Protein AF-A0A964U6X9-F1 (afdb_monomer_lite)

pLDDT: mean 81.94, std 11.75, range [45.62, 94.94]

Sequence (365 aa):
MADASLIASLSGWLESHIFGSAALAAVGFAALVGFATTVLVWLIRLVMHVLRASNASSNRTIRKAASQPGYRVLVGEFDGPGGHEAGRVLSRALGRHLPEFCFGARFQLFRVLTQQGRPEGKTLQQARKRLEKTGADILIWGERSGNGPEGLRVDGVTRSGSQRASEATPFVLHLPGDLVSGDDRLDRIIAYLVAKRLQPALGRPEAFRAERMAELGEVLDELLARDDEIRGPDADAGLMPPAVRREFEQDFGAITMHLEGTARQQEWLARVIARRRATLERLKGLPDASALTEARLDLGQALLKRAESHFDPVAVREATVHLNSVVDTLRSSDAIRKVQRASDGLQRAQNMVETRRRFAVNFSA

Foldseek 3Di:
DPVVVVVVVVVVCCCVPPVVDPVNVVVVVVVVVVVVVVVVVVVVVVVVVVLVVVQVVLLVVLQVCLVPWAAEEEQEFAADDCRNVVSVLLLVLQVPQLVLLQVPGDYDYGYHHADDDACDDPRVVVQLVSCQSSVHFKYWYWYQCDQAQQRTKIKMWGCAPVRRSVPTDIDIDGGGSPPPPPPSLLSNLSSNVVSCRNYVCLLPLVVDDLVSLVSVLVSLVVSLVQQVVQCPPPNCGGNHGPVSSLSSLSSNLNSLLPHDDDPVSLVSLVVNLVVLVVQCVVCVPPPCPPSNLVSLQSNLSSLVSNCVVPPDPVSPVSSCVSVVVSVVVLVVDPVVVVVVVVVVVVVVVVVVVVVVVVVVVVPPD

Radius of gyration: 33.37 Å; chains: 1; bounding box: 129×41×106 Å

Secondary structure (DSSP, 8-state):
--HHHHHHHHHHHHIIIIIS-HHHHHHHHHHHHHHHHHHHHHHHHHHHHHHHHHHHHHHHHHHHHTTSSSEEEEEEEEESTTHHHHHHHHHHHHHHHHHHHTTT--EEEEE-----S-SSHHHHHHHHHHHHHH--SEEEEEEE--SSTT-EEEEEEE-GGG--GGGPEEEEEEE-S---TT-HHHHHHHHHHHHHHH-GGGG-GGGS-HHHHHHHHHHHHHHHHHHHHHHTT-TT-SSS-HHHHHHHHHHHHHHHHH--S-HHHHHHHHHHHHHHHHHHHHTTT-S-HHHHHHHHHHHHHHHHHHHHHS--HHHHHHHHHHHHHHHHHHHH-HHHHHHHHHHHHHHHHHHHHHHHHHHHHHT--

Structure (mmCIF, N/CA/C/O backbone):
data_AF-A0A964U6X9-F1
#
_entry.id   AF-A0A964U6X9-F1
#
loop_
_atom_site.group_PDB
_atom_site.id
_atom_site.type_symbol
_atom_site.label_atom_id
_atom_site.label_alt_id
_atom_site.label_comp_id
_atom_site.label_asym_id
_atom_site.label_entity_id
_atom_site.label_seq_id
_atom_site.pdbx_PDB_ins_code
_atom_site.Cartn_x
_atom_site.Cartn_y
_atom_site.Cartn_z
_atom_site.occupancy
_atom_site.B_iso_or_equiv
_atom_site.auth_seq_id
_atom_site.auth_comp_id
_atom_site.auth_asym_id
_atom_site.auth_atom_id
_atom_site.pdbx_PDB_model_num
ATOM 1 N N . MET A 1 1 ? 66.937 -5.058 -75.064 1.00 52.75 1 MET A N 1
ATOM 2 C CA . MET A 1 1 ? 67.227 -4.210 -73.881 1.00 52.75 1 MET A CA 1
ATOM 3 C C . MET A 1 1 ? 66.287 -2.996 -73.748 1.00 52.75 1 MET A C 1
ATOM 5 O O . MET A 1 1 ? 66.514 -2.194 -72.856 1.00 52.75 1 MET A O 1
ATOM 9 N N . ALA A 1 2 ? 65.223 -2.860 -74.558 1.00 55.06 2 ALA A N 1
ATOM 10 C CA . ALA A 1 2 ? 64.308 -1.706 -74.515 1.00 55.06 2 ALA A CA 1
ATOM 11 C C . ALA A 1 2 ? 63.083 -1.883 -73.584 1.00 55.06 2 ALA A C 1
ATOM 13 O O . ALA A 1 2 ? 62.485 -0.892 -73.182 1.00 55.06 2 ALA A O 1
ATOM 14 N N . ASP A 1 3 ? 62.739 -3.113 -73.185 1.00 56.91 3 ASP A N 1
ATOM 15 C CA . ASP A 1 3 ? 61.531 -3.363 -72.375 1.00 56.91 3 ASP A CA 1
ATOM 16 C C . ASP A 1 3 ? 61.725 -3.096 -70.874 1.00 56.91 3 ASP A C 1
ATOM 18 O O . ASP A 1 3 ? 60.795 -2.690 -70.181 1.00 56.91 3 ASP A O 1
ATOM 22 N N . ALA A 1 4 ? 62.948 -3.255 -70.357 1.00 63.62 4 ALA A N 1
ATOM 23 C CA . ALA A 1 4 ? 63.231 -3.065 -68.933 1.00 63.62 4 ALA A CA 1
ATOM 24 C C . ALA A 1 4 ? 63.173 -1.586 -68.504 1.00 63.62 4 ALA A C 1
ATOM 26 O O . ALA A 1 4 ? 62.756 -1.282 -67.388 1.00 63.62 4 ALA A O 1
ATOM 27 N N . SER A 1 5 ? 63.548 -0.657 -69.390 1.00 68.75 5 SER A N 1
ATOM 28 C CA . SER A 1 5 ? 63.500 0.785 -69.113 1.00 68.75 5 SER A CA 1
ATOM 29 C C . SER A 1 5 ? 62.081 1.352 -69.182 1.00 68.75 5 SER A C 1
ATOM 31 O O . SER A 1 5 ? 61.769 2.292 -68.454 1.00 68.75 5 SER A O 1
ATOM 33 N N . LEU A 1 6 ? 61.208 0.768 -70.009 1.00 73.50 6 LEU A N 1
ATOM 34 C CA . LEU A 1 6 ? 59.787 1.116 -70.069 1.00 73.50 6 LEU A CA 1
ATOM 35 C C . LEU A 1 6 ? 59.031 0.635 -68.832 1.00 73.50 6 LEU A C 1
ATOM 37 O O . LEU A 1 6 ? 58.233 1.384 -68.282 1.00 73.50 6 LEU A O 1
ATOM 41 N N . ILE A 1 7 ? 59.314 -0.577 -68.353 1.00 75.00 7 ILE A N 1
ATOM 42 C CA . ILE A 1 7 ? 58.687 -1.099 -67.131 1.00 75.00 7 ILE A CA 1
ATOM 43 C C . ILE A 1 7 ? 59.146 -0.297 -65.905 1.00 75.00 7 ILE A C 1
ATOM 45 O O . ILE A 1 7 ? 58.317 0.051 -65.069 1.00 75.00 7 ILE A O 1
ATOM 49 N N . ALA A 1 8 ? 60.431 0.066 -65.829 1.00 73.00 8 ALA A N 1
ATOM 50 C CA . ALA A 1 8 ? 60.967 0.879 -64.736 1.00 73.00 8 ALA A CA 1
ATOM 51 C C . ALA A 1 8 ? 60.457 2.335 -64.750 1.00 73.00 8 ALA A C 1
ATOM 53 O O . ALA A 1 8 ? 60.239 2.931 -63.695 1.00 73.00 8 ALA A O 1
ATOM 54 N N . SER A 1 9 ? 60.239 2.923 -65.933 1.00 74.50 9 SER A N 1
ATOM 55 C CA . SER A 1 9 ? 59.671 4.273 -66.041 1.00 74.50 9 SER A CA 1
ATOM 56 C C . SER A 1 9 ? 58.174 4.292 -65.730 1.00 74.50 9 SER A C 1
ATOM 58 O O . SER A 1 9 ? 57.710 5.205 -65.048 1.00 74.50 9 SER A O 1
ATOM 60 N N . LEU A 1 10 ? 57.434 3.252 -66.130 1.00 70.88 10 LEU A N 1
ATOM 61 C CA . LEU A 1 10 ? 56.041 3.052 -65.727 1.00 70.88 10 LEU A CA 1
ATOM 62 C C . LEU A 1 10 ? 55.913 2.824 -64.222 1.00 70.88 10 LEU A C 1
ATOM 64 O O . LEU A 1 10 ? 55.047 3.442 -63.610 1.00 70.88 10 LEU A O 1
ATOM 68 N N . SER A 1 11 ? 56.769 1.998 -63.611 1.00 71.25 11 SER A N 1
ATOM 69 C CA . SER A 1 11 ? 56.718 1.749 -62.166 1.00 71.25 11 SER A CA 1
ATOM 70 C C . SER A 1 11 ? 57.043 3.009 -61.362 1.00 71.25 11 SER A C 1
ATOM 72 O O . SER A 1 11 ? 56.308 3.333 -60.435 1.00 71.25 11 SER A O 1
ATOM 74 N N . GLY A 1 12 ? 58.062 3.779 -61.766 1.00 69.81 12 GLY A N 1
ATOM 75 C CA . GLY A 1 12 ? 58.405 5.052 -61.122 1.00 69.81 12 GLY A CA 1
ATOM 76 C C . GLY A 1 12 ? 57.348 6.147 -61.324 1.00 69.81 12 GLY A C 1
ATOM 77 O O . GLY A 1 12 ? 57.096 6.956 -60.427 1.00 69.81 12 GLY A O 1
ATOM 78 N N . TRP A 1 13 ? 56.670 6.164 -62.476 1.00 71.00 13 TRP A N 1
ATOM 79 C CA . TRP A 1 13 ? 55.531 7.055 -62.709 1.00 71.00 13 TRP A CA 1
ATOM 80 C C . TRP A 1 13 ? 54.319 6.662 -61.850 1.00 71.00 13 TRP A C 1
ATOM 82 O O . TRP A 1 13 ? 53.711 7.525 -61.219 1.00 71.00 13 TRP A O 1
ATOM 92 N N . LEU A 1 14 ? 54.017 5.364 -61.740 1.00 66.62 14 LEU A N 1
ATOM 93 C CA . LEU A 1 14 ? 52.967 4.825 -60.868 1.00 66.62 14 LEU A CA 1
ATOM 94 C C . LEU A 1 14 ? 53.238 5.120 -59.385 1.00 66.62 14 LEU A C 1
ATOM 96 O O . LEU A 1 14 ? 52.345 5.594 -58.684 1.00 66.62 14 LEU A O 1
ATOM 100 N N . GLU A 1 15 ? 54.460 4.903 -58.898 1.00 61.53 15 GLU A N 1
ATOM 101 C CA . GLU A 1 15 ? 54.825 5.213 -57.510 1.00 61.53 15 GLU A CA 1
ATOM 102 C C . GLU A 1 15 ? 54.726 6.711 -57.203 1.00 61.53 15 GLU A C 1
ATOM 104 O O . GLU A 1 15 ? 54.160 7.092 -56.177 1.00 61.53 15 GLU A O 1
ATOM 109 N N . SER A 1 16 ? 55.189 7.570 -58.115 1.00 62.84 16 SER A N 1
ATOM 110 C CA . SER A 1 16 ? 55.164 9.025 -57.911 1.00 62.84 16 SER A CA 1
ATOM 111 C C . SER A 1 16 ? 53.772 9.654 -58.050 1.00 62.84 16 SER A C 1
ATOM 113 O O . SER A 1 16 ? 53.465 10.591 -57.314 1.00 62.84 16 SER A O 1
ATOM 115 N N . HIS A 1 17 ? 52.915 9.157 -58.950 1.00 60.25 17 HIS A N 1
ATOM 116 C CA . HIS A 1 17 ? 51.612 9.779 -59.233 1.00 60.25 17 HIS A CA 1
ATOM 117 C C . HIS A 1 17 ? 50.432 9.109 -58.520 1.00 60.25 17 HIS A C 1
ATOM 119 O O . HIS A 1 17 ? 49.468 9.791 -58.162 1.00 60.25 17 HIS A O 1
ATOM 125 N N . ILE A 1 18 ? 50.484 7.794 -58.287 1.00 57.50 18 ILE A N 1
ATOM 126 C CA . ILE A 1 18 ? 49.350 7.038 -57.734 1.00 57.50 18 ILE A CA 1
ATOM 127 C C . ILE A 1 18 ? 49.545 6.757 -56.241 1.00 57.50 18 ILE A C 1
ATOM 129 O O . ILE A 1 18 ? 48.608 6.947 -55.469 1.00 57.50 18 ILE A O 1
ATOM 133 N N . PHE A 1 19 ? 50.753 6.385 -55.808 1.00 54.19 19 PHE A N 1
ATOM 134 C CA . PHE A 1 19 ? 51.008 6.041 -54.401 1.00 54.19 19 PHE A CA 1
ATOM 135 C C . PHE A 1 19 ? 51.480 7.224 -53.539 1.00 54.19 19 PHE A C 1
ATOM 137 O O . PHE A 1 19 ? 51.292 7.199 -52.325 1.00 54.19 19 PHE A O 1
ATOM 144 N N . GLY A 1 20 ? 52.031 8.280 -54.149 1.00 54.59 20 GLY A N 1
ATOM 145 C CA . GLY A 1 20 ? 52.499 9.483 -53.447 1.00 54.59 20 GLY A CA 1
ATOM 146 C C . GLY A 1 20 ? 51.509 10.653 -53.373 1.00 54.59 20 GLY A C 1
ATOM 147 O O . GLY A 1 20 ? 51.796 11.645 -52.701 1.00 54.59 20 GLY A O 1
ATOM 148 N N . SER A 1 21 ? 50.354 10.598 -54.053 1.00 61.66 21 SER A N 1
ATOM 149 C CA . SER A 1 21 ? 49.464 11.764 -54.118 1.00 61.66 21 SER A CA 1
ATOM 150 C C . SER A 1 21 ? 48.531 11.845 -52.903 1.00 61.66 21 SER A C 1
ATOM 152 O O . SER A 1 21 ? 47.647 11.014 -52.685 1.00 61.66 21 SER A O 1
ATOM 154 N N . ALA A 1 22 ? 48.690 12.912 -52.114 1.00 63.16 22 ALA A N 1
ATOM 155 C CA . ALA A 1 22 ? 47.840 13.217 -50.960 1.00 63.16 22 ALA A CA 1
ATOM 156 C C . ALA A 1 22 ? 46.335 13.250 -51.307 1.00 63.16 22 ALA A C 1
ATOM 158 O O . ALA A 1 22 ? 45.493 12.995 -50.449 1.00 63.16 22 ALA A O 1
ATOM 159 N N . ALA A 1 23 ? 45.991 13.509 -52.573 1.00 65.06 23 ALA A N 1
ATOM 160 C CA . ALA A 1 23 ? 44.622 13.487 -53.077 1.00 65.06 23 ALA A CA 1
ATOM 161 C C . ALA A 1 23 ? 44.004 12.075 -53.085 1.00 65.06 23 ALA A C 1
ATOM 163 O O . ALA A 1 23 ? 42.865 11.914 -52.654 1.00 65.06 23 ALA A O 1
ATOM 164 N N . LEU A 1 24 ? 44.741 11.041 -53.511 1.00 70.12 24 LEU A N 1
ATOM 165 C CA . LEU A 1 24 ? 44.258 9.652 -53.495 1.00 70.12 24 LEU A CA 1
ATOM 166 C C . LEU A 1 24 ? 44.126 9.120 -52.065 1.00 70.12 24 LEU A C 1
ATOM 168 O O . LEU A 1 24 ? 43.135 8.464 -51.744 1.00 70.12 24 LEU A O 1
ATOM 172 N N . ALA A 1 25 ? 45.065 9.477 -51.186 1.00 70.69 25 ALA A N 1
ATOM 173 C CA . ALA A 1 25 ? 44.965 9.177 -49.760 1.00 70.69 25 ALA A CA 1
ATOM 174 C C . ALA A 1 25 ? 43.746 9.864 -49.114 1.00 70.69 25 ALA A C 1
ATOM 176 O O . ALA A 1 25 ? 43.026 9.231 -48.343 1.00 70.69 25 ALA A O 1
ATOM 177 N N . ALA A 1 26 ? 43.458 11.121 -49.472 1.00 73.00 26 ALA A N 1
ATOM 178 C CA . ALA A 1 26 ? 42.279 11.843 -48.994 1.00 73.00 26 ALA A CA 1
ATOM 179 C C . ALA A 1 26 ? 40.963 11.217 -49.489 1.00 73.00 26 ALA A C 1
ATOM 181 O O . ALA A 1 26 ? 40.022 11.074 -48.708 1.00 73.00 26 ALA A O 1
ATOM 182 N N . VAL A 1 27 ? 40.899 10.787 -50.755 1.00 79.69 27 VAL A N 1
ATOM 183 C CA . VAL A 1 27 ? 39.729 10.085 -51.315 1.00 79.69 27 VAL A CA 1
ATOM 184 C C . VAL A 1 27 ? 39.545 8.712 -50.665 1.00 79.69 27 VAL A C 1
ATOM 186 O O . VAL A 1 27 ? 38.430 8.367 -50.274 1.00 79.69 27 VAL A O 1
ATOM 189 N N . GLY A 1 28 ? 40.625 7.947 -50.482 1.00 79.00 28 GLY A N 1
ATOM 190 C CA . GLY A 1 28 ? 40.592 6.657 -49.789 1.00 79.00 28 GLY A CA 1
ATOM 191 C C . GLY A 1 28 ? 40.155 6.788 -48.328 1.00 79.00 28 GLY A C 1
ATOM 192 O O . GLY A 1 28 ? 39.318 6.018 -47.859 1.00 79.00 28 GLY A O 1
ATOM 193 N N . PHE A 1 29 ? 40.644 7.814 -47.627 1.00 80.62 29 PHE A N 1
ATOM 194 C CA . PHE A 1 29 ? 40.227 8.122 -46.261 1.00 80.62 29 PHE A CA 1
ATOM 195 C C . PHE A 1 29 ? 38.747 8.522 -46.193 1.00 80.62 29 PHE A C 1
ATOM 197 O O . PHE A 1 29 ? 38.007 7.992 -45.364 1.00 80.62 29 PHE A O 1
ATOM 204 N N . ALA A 1 30 ? 38.278 9.387 -47.098 1.00 82.94 30 ALA A N 1
ATOM 205 C CA . ALA A 1 30 ? 36.870 9.775 -47.172 1.00 82.94 30 ALA A CA 1
ATOM 206 C C . ALA A 1 30 ? 35.952 8.571 -47.454 1.00 82.94 30 ALA A C 1
ATOM 208 O O . ALA A 1 30 ? 34.910 8.427 -46.812 1.00 82.94 30 ALA A O 1
ATOM 209 N N . ALA A 1 31 ? 36.357 7.671 -48.355 1.00 87.06 31 ALA A N 1
ATOM 210 C CA . ALA A 1 31 ? 35.626 6.441 -48.645 1.00 87.06 31 ALA A CA 1
ATOM 211 C C . ALA A 1 31 ? 35.583 5.492 -47.435 1.00 87.06 31 ALA A C 1
ATOM 213 O O . ALA A 1 31 ? 34.531 4.929 -47.134 1.00 87.06 31 ALA A O 1
ATOM 214 N N . LEU A 1 32 ? 36.690 5.357 -46.696 1.00 90.50 32 LEU A N 1
ATOM 215 C CA . LEU A 1 32 ? 36.761 4.527 -45.492 1.00 90.50 32 LEU A CA 1
ATOM 216 C C . LEU A 1 32 ? 35.892 5.088 -44.359 1.00 90.50 32 LEU A C 1
ATOM 218 O O . LEU A 1 32 ? 35.159 4.331 -43.725 1.00 90.50 32 LEU A O 1
ATOM 222 N N . VAL A 1 33 ? 35.904 6.406 -44.140 1.00 89.56 33 VAL A N 1
ATOM 223 C CA . VAL A 1 33 ? 35.017 7.076 -43.171 1.00 89.56 33 VAL A CA 1
ATOM 224 C C . VAL A 1 33 ? 33.549 6.930 -43.584 1.00 89.56 33 VAL A C 1
ATOM 226 O O . VAL A 1 33 ? 32.698 6.621 -42.746 1.00 89.56 33 VAL A O 1
ATOM 229 N N . GLY A 1 34 ? 33.236 7.083 -44.873 1.00 90.88 34 GLY A N 1
ATOM 230 C CA . GLY A 1 34 ? 31.895 6.849 -45.415 1.00 90.88 34 GLY A CA 1
ATOM 231 C C . GLY A 1 34 ? 31.424 5.406 -45.204 1.00 90.88 34 GLY A C 1
ATOM 232 O O . GLY A 1 34 ? 30.307 5.162 -44.747 1.00 90.88 34 GLY A O 1
ATOM 233 N N . PHE A 1 35 ? 32.293 4.428 -45.450 1.00 92.44 35 PHE A N 1
ATOM 234 C CA . PHE A 1 35 ? 31.985 3.023 -45.206 1.00 92.44 35 PHE A CA 1
ATOM 235 C C . PHE A 1 35 ? 31.788 2.736 -43.711 1.00 92.44 35 PHE A C 1
ATOM 237 O O . PHE A 1 35 ? 30.771 2.160 -43.325 1.00 92.44 35 PHE A O 1
ATOM 244 N N . ALA A 1 36 ? 32.699 3.205 -42.855 1.00 89.94 36 ALA A N 1
ATOM 245 C CA . ALA A 1 36 ? 32.625 3.019 -41.408 1.00 89.94 36 ALA A CA 1
ATOM 246 C C . ALA A 1 36 ? 31.352 3.635 -40.805 1.00 89.94 36 ALA A C 1
ATOM 248 O O . ALA A 1 36 ? 30.680 2.999 -39.994 1.00 89.94 36 ALA A O 1
ATOM 249 N N . THR A 1 37 ? 30.968 4.840 -41.236 1.00 91.06 37 THR A N 1
ATOM 250 C CA . THR A 1 37 ? 29.717 5.485 -40.801 1.00 91.06 37 THR A CA 1
ATOM 251 C C . THR A 1 37 ? 28.486 4.717 -41.274 1.00 91.06 37 THR A C 1
ATOM 253 O O . THR A 1 37 ? 27.551 4.524 -40.496 1.00 91.06 37 THR A O 1
ATOM 256 N N . THR A 1 38 ? 28.491 4.202 -42.504 1.00 91.12 38 THR A N 1
ATOM 257 C CA . THR A 1 38 ? 27.379 3.396 -43.030 1.00 91.12 38 THR A CA 1
ATOM 258 C C . THR A 1 38 ? 27.224 2.083 -42.258 1.00 91.12 38 THR A C 1
ATOM 260 O O . THR A 1 38 ? 26.111 1.727 -41.862 1.00 91.12 38 THR A O 1
ATOM 263 N N . VAL A 1 39 ? 28.337 1.398 -41.971 1.00 92.50 39 VAL A N 1
ATOM 264 C CA . VAL A 1 39 ? 28.362 0.185 -41.138 1.00 92.50 39 VAL A CA 1
ATOM 265 C C . VAL A 1 39 ? 27.873 0.486 -39.722 1.00 92.50 39 VAL A C 1
ATOM 267 O O . VAL A 1 39 ? 27.038 -0.253 -39.200 1.00 92.50 39 VAL A O 1
ATOM 270 N N . LEU A 1 40 ? 28.310 1.592 -39.114 1.00 93.44 40 LEU A N 1
ATOM 271 C CA . LEU A 1 40 ? 27.864 2.006 -37.783 1.00 93.44 40 LEU A CA 1
ATOM 272 C C . LEU A 1 40 ? 26.352 2.276 -37.745 1.00 93.44 40 LEU A C 1
ATOM 274 O O . LEU A 1 40 ? 25.658 1.784 -36.856 1.00 93.44 40 LEU A O 1
ATOM 278 N N . VAL A 1 41 ? 25.813 3.001 -38.730 1.00 92.00 41 VAL A N 1
ATOM 279 C CA . VAL A 1 41 ? 24.365 3.253 -38.843 1.00 92.00 41 VAL A CA 1
ATOM 280 C C . VAL A 1 41 ? 23.594 1.945 -39.023 1.00 92.00 41 VAL A C 1
ATOM 282 O O . VAL A 1 41 ? 22.522 1.773 -38.434 1.00 92.00 41 VAL A O 1
ATOM 285 N N . TRP A 1 42 ? 24.122 1.011 -39.814 1.00 94.06 42 TRP A N 1
ATOM 286 C CA . TRP A 1 42 ? 23.502 -0.295 -40.013 1.00 94.06 42 TRP A CA 1
ATOM 287 C C . TRP A 1 42 ? 23.506 -1.133 -38.729 1.00 94.06 42 TRP A C 1
ATOM 289 O O . TRP A 1 42 ? 22.462 -1.671 -38.359 1.00 94.06 42 TRP A O 1
ATOM 299 N N . LEU A 1 43 ? 24.618 -1.155 -37.987 1.00 91.06 43 LEU A N 1
ATOM 300 C CA . LEU A 1 43 ? 24.717 -1.806 -36.676 1.00 91.06 43 LEU A CA 1
ATOM 301 C C . LEU A 1 43 ? 23.728 -1.208 -35.671 1.00 91.06 43 LEU A C 1
ATOM 303 O O . LEU A 1 43 ? 22.990 -1.953 -35.028 1.00 91.06 43 LEU A O 1
ATOM 307 N N . ILE A 1 44 ? 23.632 0.124 -35.586 1.00 89.44 44 ILE A N 1
ATOM 308 C CA . ILE A 1 44 ? 22.655 0.803 -34.720 1.00 89.44 44 ILE A CA 1
ATOM 309 C C . ILE A 1 44 ? 21.226 0.394 -35.101 1.00 89.44 44 ILE A C 1
ATOM 311 O O . ILE A 1 44 ? 20.412 0.077 -34.231 1.00 89.44 44 ILE A O 1
ATOM 315 N N . ARG A 1 45 ? 20.901 0.351 -36.400 1.00 88.94 45 ARG A N 1
ATOM 316 C CA . ARG A 1 45 ? 19.578 -0.091 -36.870 1.00 88.94 45 ARG A CA 1
ATOM 317 C C . ARG A 1 45 ? 19.300 -1.552 -36.539 1.00 88.94 45 ARG A C 1
ATOM 319 O O . ARG A 1 45 ? 18.176 -1.859 -36.141 1.00 88.94 45 ARG A O 1
ATOM 326 N N . LEU A 1 46 ? 20.291 -2.430 -36.669 1.00 84.81 46 LEU A N 1
ATOM 327 C CA . LEU A 1 46 ? 20.162 -3.849 -36.352 1.00 84.81 46 LEU A CA 1
ATOM 328 C C . LEU A 1 46 ? 19.917 -4.054 -34.854 1.00 84.81 46 LEU A C 1
ATOM 330 O O . LEU A 1 46 ? 18.960 -4.733 -34.486 1.00 84.81 46 LEU A O 1
ATOM 334 N N . VAL A 1 47 ? 20.681 -3.376 -33.993 1.00 80.81 47 VAL A N 1
ATOM 335 C CA . VAL A 1 47 ? 20.462 -3.371 -32.537 1.00 80.81 47 VAL A CA 1
ATOM 336 C C . VAL A 1 47 ? 19.053 -2.874 -32.204 1.00 80.81 47 VAL A C 1
ATOM 338 O O . VAL A 1 47 ? 18.312 -3.541 -31.484 1.00 80.81 47 VAL A O 1
ATOM 341 N N . MET A 1 48 ? 18.621 -1.757 -32.796 1.00 77.19 48 MET A N 1
ATOM 342 C CA . MET A 1 48 ? 17.269 -1.224 -32.597 1.00 77.19 48 MET A CA 1
ATOM 343 C C . MET A 1 48 ? 16.175 -2.191 -33.069 1.00 77.19 48 MET A C 1
ATOM 345 O O . MET A 1 48 ? 15.119 -2.284 -32.440 1.00 77.19 48 MET A O 1
ATOM 349 N N . HIS A 1 49 ? 16.403 -2.926 -34.160 1.00 72.62 49 HIS A N 1
ATOM 350 C CA . HIS A 1 49 ? 15.464 -3.930 -34.655 1.00 72.62 49 HIS A CA 1
ATOM 351 C C . HIS A 1 49 ? 15.365 -5.126 -33.701 1.00 72.62 49 HIS A C 1
ATOM 353 O O . HIS A 1 49 ? 14.257 -5.534 -33.353 1.00 72.62 49 HIS A O 1
ATOM 359 N N . VAL A 1 50 ? 16.499 -5.628 -33.204 1.00 69.25 50 VAL A N 1
ATOM 360 C CA . VAL A 1 50 ? 16.556 -6.720 -32.220 1.00 69.25 50 VAL A CA 1
ATOM 361 C C . VAL A 1 50 ? 15.877 -6.318 -30.906 1.00 69.25 50 VAL A C 1
ATOM 363 O O . VAL A 1 50 ? 15.053 -7.073 -30.390 1.00 69.25 50 VAL A O 1
ATOM 366 N N . LEU A 1 51 ? 16.121 -5.103 -30.403 1.00 67.94 51 LEU A N 1
ATOM 367 C CA . LEU A 1 51 ? 15.466 -4.575 -29.196 1.00 67.94 51 LEU A CA 1
ATOM 368 C C . LEU A 1 51 ? 13.945 -4.424 -29.369 1.00 67.94 51 LEU A C 1
ATOM 370 O O . LEU A 1 51 ? 13.164 -4.687 -28.450 1.00 67.94 51 LEU A O 1
ATOM 374 N N . ARG A 1 52 ? 13.481 -4.022 -30.558 1.00 64.56 52 ARG A N 1
ATOM 375 C CA . ARG A 1 52 ? 12.042 -3.963 -30.871 1.00 64.56 52 ARG A CA 1
ATOM 376 C C . ARG A 1 52 ? 11.430 -5.358 -30.995 1.00 64.56 52 ARG A C 1
ATOM 378 O O . ARG A 1 52 ? 10.314 -5.570 -30.517 1.00 64.56 52 ARG A O 1
ATOM 385 N N . ALA A 1 53 ? 12.148 -6.303 -31.598 1.00 59.16 53 ALA A N 1
ATOM 386 C CA . ALA A 1 53 ? 11.714 -7.687 -31.743 1.00 59.16 53 ALA A CA 1
ATOM 387 C C . ALA A 1 53 ? 11.630 -8.411 -30.388 1.00 59.16 53 ALA A C 1
ATOM 389 O O . ALA A 1 53 ? 10.646 -9.112 -30.149 1.00 59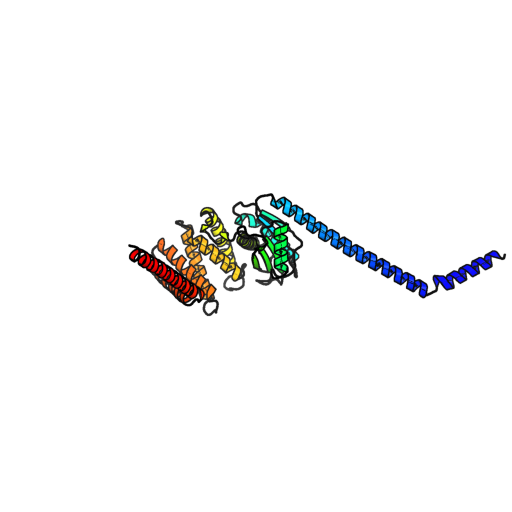.16 53 ALA A O 1
ATOM 390 N N . SER A 1 54 ? 12.576 -8.181 -29.468 1.00 60.28 54 SER A N 1
ATOM 391 C CA . SER A 1 54 ? 12.535 -8.754 -28.112 1.00 60.28 54 SER A CA 1
ATOM 392 C C . SER A 1 54 ? 11.366 -8.197 -27.289 1.00 60.28 54 SER A C 1
ATOM 394 O O . SER A 1 54 ? 10.653 -8.934 -26.609 1.00 60.28 54 SER A O 1
ATOM 396 N N . ASN A 1 55 ? 11.066 -6.904 -27.434 1.00 60.94 55 ASN A N 1
ATOM 397 C CA . ASN A 1 55 ? 9.876 -6.305 -26.836 1.00 60.94 55 ASN A CA 1
ATOM 398 C C . ASN A 1 55 ? 8.581 -6.871 -27.439 1.00 60.94 55 ASN A C 1
ATOM 400 O O . ASN A 1 55 ? 7.581 -7.037 -26.738 1.00 60.94 55 ASN A O 1
ATOM 404 N N . ALA A 1 56 ? 8.558 -7.177 -28.738 1.00 61.50 56 ALA A N 1
ATOM 405 C CA . ALA A 1 56 ? 7.404 -7.795 -29.384 1.00 61.50 56 ALA A CA 1
ATOM 406 C C . ALA A 1 56 ? 7.204 -9.259 -28.954 1.00 61.50 56 ALA A C 1
ATOM 408 O O . ALA A 1 56 ? 6.060 -9.663 -28.737 1.00 61.50 56 ALA A O 1
ATOM 409 N N . SER A 1 57 ? 8.280 -10.036 -28.791 1.00 61.06 57 SER A N 1
ATOM 410 C CA . SER A 1 57 ? 8.205 -11.417 -28.305 1.00 61.06 57 SER A CA 1
ATOM 411 C C . SER A 1 57 ? 7.789 -11.476 -26.833 1.00 61.06 57 SER A C 1
ATOM 413 O O . SER A 1 57 ? 6.865 -12.220 -26.510 1.00 61.06 57 SER A O 1
ATOM 415 N N . SER A 1 58 ? 8.347 -10.616 -25.973 1.00 68.00 58 SER A N 1
ATOM 416 C CA . SER A 1 58 ? 7.944 -10.490 -24.565 1.00 68.00 58 SER A CA 1
ATOM 417 C C . SER A 1 58 ? 6.456 -10.137 -24.434 1.00 68.00 58 SER A C 1
ATOM 419 O O . SER A 1 58 ? 5.706 -10.834 -23.752 1.00 68.00 58 SER A O 1
ATOM 421 N N . ASN A 1 59 ? 5.971 -9.155 -25.205 1.00 71.88 59 ASN A N 1
ATOM 422 C CA . ASN A 1 59 ? 4.546 -8.806 -25.223 1.00 71.88 59 ASN A CA 1
ATOM 423 C C . ASN A 1 59 ? 3.651 -9.964 -25.701 1.00 71.88 59 ASN A C 1
ATOM 425 O O . ASN A 1 59 ? 2.534 -10.109 -25.210 1.00 71.88 59 ASN A O 1
ATOM 429 N N . ARG A 1 60 ? 4.110 -10.792 -26.652 1.00 70.31 60 ARG A N 1
ATOM 430 C CA . ARG A 1 60 ? 3.366 -11.983 -27.097 1.00 70.31 60 ARG A CA 1
ATOM 431 C C . ARG A 1 60 ? 3.298 -13.039 -26.000 1.00 70.31 60 ARG A C 1
ATOM 433 O O . ARG A 1 60 ? 2.233 -13.617 -25.819 1.00 70.31 60 ARG A O 1
ATOM 440 N N . THR A 1 61 ? 4.387 -13.277 -25.274 1.00 75.56 61 THR A N 1
ATOM 441 C CA . THR A 1 61 ? 4.404 -14.211 -24.139 1.00 75.56 61 THR A CA 1
ATOM 442 C C . THR A 1 61 ? 3.448 -13.749 -23.046 1.00 75.56 61 THR A C 1
ATOM 444 O O . THR A 1 61 ? 2.599 -14.528 -22.624 1.00 75.56 61 THR A O 1
ATOM 447 N N . ILE A 1 62 ? 3.497 -12.465 -22.677 1.00 79.38 62 ILE A N 1
ATOM 448 C CA . ILE A 1 62 ? 2.583 -11.879 -21.687 1.00 79.38 62 ILE A CA 1
ATOM 449 C C . ILE A 1 62 ? 1.126 -11.990 -22.162 1.00 79.38 62 ILE A C 1
ATOM 451 O O . ILE A 1 62 ? 0.247 -12.396 -21.406 1.00 79.38 62 ILE A O 1
ATOM 455 N N . ARG A 1 63 ? 0.860 -11.703 -23.442 1.00 75.88 63 ARG A N 1
ATOM 456 C CA . ARG A 1 63 ? -0.488 -11.809 -24.017 1.00 75.88 63 ARG A CA 1
ATOM 457 C C . ARG A 1 63 ? -0.988 -13.251 -24.096 1.00 75.88 63 ARG A C 1
ATOM 459 O O . ARG A 1 63 ? -2.176 -13.477 -23.924 1.00 75.88 63 ARG A O 1
ATOM 466 N N . LYS A 1 64 ? -0.122 -14.233 -24.348 1.00 78.06 64 LYS A N 1
ATOM 467 C CA . LYS A 1 64 ? -0.505 -15.650 -24.237 1.00 78.06 64 LYS A CA 1
ATOM 468 C C . LYS A 1 64 ? -0.853 -15.996 -22.794 1.00 78.06 64 LYS A C 1
ATOM 470 O O . LYS A 1 64 ? -1.821 -16.699 -22.555 1.00 78.06 64 LYS A O 1
ATOM 475 N N . ALA A 1 65 ? -0.109 -15.451 -21.841 1.00 75.50 65 ALA A N 1
ATOM 476 C CA . ALA A 1 65 ? -0.384 -15.638 -20.428 1.00 75.50 65 ALA A CA 1
ATOM 477 C C . ALA A 1 65 ? -1.701 -14.965 -19.986 1.00 75.50 65 ALA A C 1
ATOM 479 O O . ALA A 1 65 ? -2.342 -15.434 -19.054 1.00 75.50 65 ALA A O 1
ATOM 480 N N . ALA A 1 66 ? -2.175 -13.947 -20.719 1.00 70.31 66 ALA A N 1
ATOM 481 C CA . ALA A 1 66 ? -3.477 -13.314 -20.504 1.00 70.31 66 ALA A CA 1
ATOM 482 C C . ALA A 1 66 ? -4.684 -14.251 -20.654 1.00 70.31 66 ALA A C 1
ATOM 484 O O . ALA A 1 66 ? -5.761 -13.908 -20.175 1.00 70.31 66 ALA A O 1
ATOM 485 N N . SER A 1 67 ? -4.539 -15.401 -21.321 1.00 70.31 67 SER A N 1
ATOM 486 C CA . SER A 1 67 ? -5.612 -16.400 -21.379 1.00 70.31 67 SER A CA 1
ATOM 487 C C . SER A 1 67 ? -5.722 -17.228 -20.095 1.00 70.31 67 SER A C 1
ATOM 489 O O . SER A 1 67 ? -6.658 -18.010 -19.957 1.00 70.31 67 SER A O 1
ATOM 491 N N . GLN A 1 68 ? -4.760 -17.107 -19.177 1.00 77.12 68 GLN A N 1
ATOM 492 C CA . GLN A 1 68 ? -4.774 -17.780 -17.884 1.00 77.12 68 GLN A CA 1
ATOM 493 C C . GLN A 1 68 ? -5.346 -16.839 -16.812 1.00 77.12 68 GLN A C 1
ATOM 495 O O . GLN A 1 68 ? -5.008 -15.654 -16.799 1.00 77.12 68 GLN A O 1
ATOM 500 N N . PRO A 1 69 ? -6.197 -17.339 -15.900 1.00 77.81 69 PRO A N 1
ATOM 501 C CA . PRO A 1 69 ? -6.738 -16.526 -14.819 1.00 77.81 69 PRO A CA 1
ATOM 502 C C . PRO A 1 69 ? -5.633 -16.143 -13.824 1.00 77.81 69 PRO A C 1
ATOM 504 O O . PRO A 1 69 ? -4.854 -17.003 -13.405 1.00 77.81 69 PRO A O 1
ATOM 507 N N . GL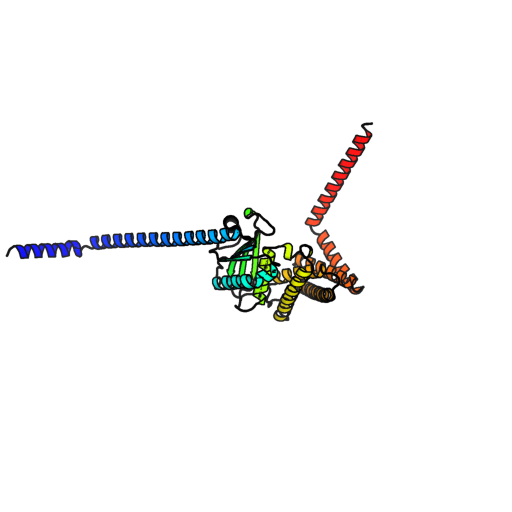Y A 1 70 ? -5.588 -14.867 -13.433 1.00 84.06 70 GLY A N 1
ATOM 508 C CA . GLY A 1 70 ? -4.651 -14.347 -12.436 1.00 84.06 70 GLY A CA 1
ATOM 509 C C . GLY A 1 70 ? -4.164 -12.922 -12.708 1.00 84.06 70 GLY A C 1
ATOM 510 O O . GLY A 1 70 ? -4.393 -12.364 -13.784 1.00 84.06 70 GLY A O 1
ATOM 511 N N . TYR A 1 71 ? -3.465 -12.353 -11.726 1.00 89.00 71 TYR A N 1
ATOM 512 C CA . TYR A 1 71 ? -2.840 -11.037 -11.827 1.00 89.00 71 TYR A CA 1
ATOM 513 C C . TYR A 1 71 ? -1.563 -11.085 -12.661 1.00 89.00 71 TYR A C 1
ATOM 515 O O . TYR A 1 71 ? -0.720 -11.966 -12.507 1.00 89.00 71 TYR A O 1
ATOM 523 N N . ARG A 1 72 ? -1.371 -10.102 -13.531 1.00 91.12 72 ARG A N 1
ATOM 524 C CA . ARG A 1 72 ? -0.160 -9.967 -14.345 1.00 91.12 72 ARG A CA 1
ATOM 525 C C . ARG A 1 72 ? 0.566 -8.695 -13.957 1.00 91.12 72 ARG A C 1
ATOM 527 O O . ARG A 1 72 ? 0.062 -7.590 -14.161 1.00 91.12 72 ARG A O 1
ATOM 534 N N . VAL A 1 73 ? 1.761 -8.885 -13.414 1.00 92.75 73 VAL A N 1
ATOM 535 C CA . VAL A 1 73 ? 2.613 -7.834 -12.867 1.00 92.75 73 VAL A CA 1
ATOM 536 C C . VAL A 1 73 ? 3.801 -7.645 -13.793 1.00 92.75 73 VAL A C 1
ATOM 538 O O . VAL A 1 73 ? 4.606 -8.556 -13.988 1.00 92.75 73 VAL A O 1
ATOM 541 N N . LEU A 1 74 ? 3.905 -6.459 -14.385 1.00 92.69 74 LEU A N 1
ATOM 542 C CA . LEU A 1 74 ? 5.051 -6.075 -15.197 1.00 92.69 74 LEU A CA 1
ATOM 543 C C . LEU A 1 74 ? 6.026 -5.275 -14.337 1.00 92.69 74 LEU A C 1
ATOM 545 O O . LEU A 1 74 ? 5.664 -4.217 -13.826 1.00 92.69 74 LEU A O 1
ATOM 549 N N . VAL A 1 75 ? 7.260 -5.757 -14.211 1.00 93.00 75 VAL A N 1
ATOM 550 C CA . VAL A 1 75 ? 8.346 -5.043 -13.533 1.00 93.00 75 VAL A CA 1
ATOM 551 C C . VAL A 1 75 ? 9.315 -4.512 -14.568 1.00 93.00 75 VAL A C 1
ATOM 553 O O . VAL A 1 75 ? 9.857 -5.246 -15.397 1.00 93.00 75 VAL A O 1
ATOM 556 N N . GLY A 1 76 ? 9.484 -3.207 -14.517 1.00 90.69 76 GLY A N 1
ATOM 557 C CA . GLY A 1 76 ? 10.301 -2.429 -15.401 1.00 90.69 76 GLY A CA 1
ATOM 558 C C . GLY A 1 76 ? 11.727 -2.207 -14.919 1.00 90.69 76 GLY A C 1
ATOM 559 O O . GLY A 1 76 ? 12.170 -2.781 -13.926 1.00 90.69 76 GLY A O 1
ATOM 560 N N . GLU A 1 77 ? 12.438 -1.350 -15.643 1.00 89.88 77 GLU A N 1
ATOM 561 C CA . GLU A 1 77 ? 13.747 -0.851 -15.239 1.00 89.88 77 GLU A CA 1
ATOM 562 C C . GLU A 1 77 ? 13.625 0.201 -14.137 1.00 89.88 77 GLU A C 1
ATOM 564 O O . GLU A 1 77 ? 12.623 0.908 -14.023 1.00 89.88 77 GLU A O 1
ATOM 569 N N . PHE A 1 78 ? 14.666 0.254 -13.317 1.00 90.62 78 PHE A N 1
ATOM 570 C CA . PHE A 1 78 ? 14.828 1.212 -12.241 1.00 90.62 78 PHE A CA 1
ATOM 571 C C . PHE A 1 78 ? 16.067 2.043 -12.552 1.00 90.62 78 PHE A C 1
ATOM 573 O O . PHE A 1 78 ? 17.161 1.485 -12.683 1.00 90.62 78 PHE A O 1
ATOM 580 N N . ASP A 1 79 ? 15.877 3.350 -12.691 1.00 89.44 79 ASP A N 1
ATOM 581 C CA . ASP A 1 79 ? 16.941 4.300 -13.006 1.00 89.44 79 ASP A CA 1
ATOM 582 C C . ASP A 1 79 ? 17.780 4.634 -11.753 1.00 89.44 79 ASP A C 1
ATOM 584 O O . ASP A 1 79 ? 17.390 4.345 -10.618 1.00 89.44 79 ASP A O 1
ATOM 588 N N . GLY A 1 80 ? 18.942 5.261 -11.957 1.00 87.50 80 GLY A N 1
ATOM 589 C CA . GLY A 1 80 ? 19.807 5.757 -10.880 1.00 87.50 80 GLY A CA 1
ATOM 590 C C . GLY A 1 80 ? 20.844 4.752 -10.346 1.00 87.50 80 GLY A C 1
ATOM 591 O O . GLY A 1 80 ? 20.893 3.589 -10.769 1.00 87.50 80 GLY A O 1
ATOM 592 N N . PRO A 1 81 ? 21.735 5.194 -9.436 1.00 87.44 81 PRO A N 1
ATOM 593 C CA . PRO A 1 81 ? 22.803 4.363 -8.882 1.00 87.44 81 PRO A CA 1
ATOM 594 C C . PRO A 1 81 ? 22.237 3.140 -8.151 1.00 87.44 81 PRO A C 1
ATOM 596 O O . PRO A 1 81 ? 21.511 3.260 -7.166 1.00 87.44 81 PRO A O 1
ATOM 599 N N . GLY A 1 82 ? 22.578 1.937 -8.622 1.00 85.44 82 GLY A N 1
ATOM 600 C CA . GLY A 1 82 ? 22.061 0.679 -8.067 1.00 85.44 82 GLY A CA 1
ATOM 601 C C . GLY A 1 82 ? 20.597 0.380 -8.422 1.00 85.44 82 GLY A C 1
ATOM 602 O O . GLY A 1 82 ? 20.028 -0.568 -7.885 1.00 85.44 82 GLY A O 1
ATOM 603 N N . GLY A 1 83 ? 19.978 1.136 -9.336 1.00 87.50 83 GLY A N 1
ATOM 604 C CA . GLY A 1 83 ? 18.586 0.930 -9.744 1.00 87.50 83 GLY A CA 1
ATOM 605 C C . GLY A 1 83 ? 18.324 -0.484 -10.275 1.00 87.50 83 GLY A C 1
ATOM 606 O O . GLY A 1 83 ? 17.382 -1.143 -9.843 1.00 87.50 83 GLY A O 1
ATOM 607 N N . HIS A 1 84 ? 19.221 -1.032 -11.104 1.00 88.38 84 HIS A N 1
ATOM 608 C CA . HIS A 1 84 ? 19.091 -2.412 -11.589 1.00 88.38 84 HIS A CA 1
ATOM 609 C C . HIS A 1 84 ? 19.002 -3.435 -10.445 1.00 88.38 84 HIS A C 1
ATOM 611 O O . HIS A 1 84 ? 18.190 -4.360 -10.497 1.00 88.38 84 HIS A O 1
ATOM 617 N N . GLU A 1 85 ? 19.809 -3.268 -9.397 1.00 88.38 85 GLU A N 1
ATOM 618 C CA . GLU A 1 85 ? 19.762 -4.138 -8.227 1.00 88.38 85 GLU A CA 1
ATOM 619 C C . GLU A 1 85 ? 18.450 -3.978 -7.459 1.00 88.38 85 GLU A C 1
ATOM 621 O O . GLU A 1 85 ? 17.810 -4.992 -7.177 1.00 88.38 85 GLU A O 1
ATOM 626 N N . ALA A 1 86 ? 17.995 -2.743 -7.234 1.00 88.56 86 ALA A N 1
ATOM 627 C CA . ALA A 1 86 ? 16.696 -2.469 -6.622 1.00 88.56 86 ALA A CA 1
ATOM 628 C C . ALA A 1 86 ? 15.544 -3.132 -7.396 1.00 88.56 86 ALA A C 1
ATOM 630 O O . ALA A 1 86 ? 14.705 -3.805 -6.803 1.00 88.56 86 ALA A O 1
ATOM 631 N N . GLY A 1 87 ? 15.551 -3.058 -8.731 1.00 89.44 87 GLY A N 1
ATOM 632 C CA . GLY A 1 87 ? 14.572 -3.748 -9.574 1.00 89.44 87 GLY A CA 1
ATOM 633 C C . GLY A 1 87 ? 14.631 -5.278 -9.454 1.00 89.44 87 GLY A C 1
ATOM 634 O O . GLY A 1 87 ? 13.592 -5.951 -9.487 1.00 89.44 87 GLY A O 1
ATOM 635 N N . ARG A 1 88 ? 15.827 -5.863 -9.271 1.00 89.50 88 ARG A N 1
ATOM 636 C CA . ARG A 1 88 ? 15.968 -7.305 -8.998 1.00 89.50 88 ARG A CA 1
ATOM 637 C C . ARG A 1 88 ? 15.432 -7.681 -7.620 1.00 89.50 88 ARG A C 1
ATOM 639 O O . ARG A 1 88 ? 14.755 -8.705 -7.540 1.00 89.50 88 ARG A O 1
ATOM 646 N N . VAL A 1 89 ? 15.740 -6.895 -6.586 1.00 88.62 89 VAL A N 1
ATOM 647 C CA . VAL A 1 89 ? 15.251 -7.103 -5.213 1.00 88.62 89 VAL A CA 1
ATOM 648 C C . VAL A 1 89 ? 13.731 -7.011 -5.195 1.00 88.62 89 VAL A C 1
ATOM 650 O O . VAL A 1 89 ? 13.085 -7.974 -4.806 1.00 88.62 89 VAL A O 1
ATOM 653 N N . LEU A 1 90 ? 13.155 -5.956 -5.777 1.00 90.38 90 LEU A N 1
ATOM 654 C CA . LEU A 1 90 ? 11.709 -5.799 -5.922 1.00 90.38 90 LEU A CA 1
ATOM 655 C C . LEU A 1 90 ? 11.071 -6.999 -6.637 1.00 90.38 90 LEU A C 1
ATOM 657 O O . LEU A 1 90 ? 10.095 -7.570 -6.165 1.00 90.38 90 LEU A O 1
ATOM 661 N N . SER A 1 91 ? 11.641 -7.432 -7.769 1.00 91.75 91 SER A N 1
ATOM 662 C CA . SER A 1 91 ? 11.131 -8.611 -8.486 1.00 91.75 91 SER A CA 1
ATOM 663 C C . SER A 1 91 ? 11.153 -9.872 -7.612 1.00 91.75 91 SER A C 1
ATOM 665 O O . SER A 1 91 ? 10.255 -10.705 -7.712 1.00 91.75 91 SER A O 1
ATOM 667 N N . ARG A 1 92 ? 12.194 -10.037 -6.788 1.00 91.38 92 AR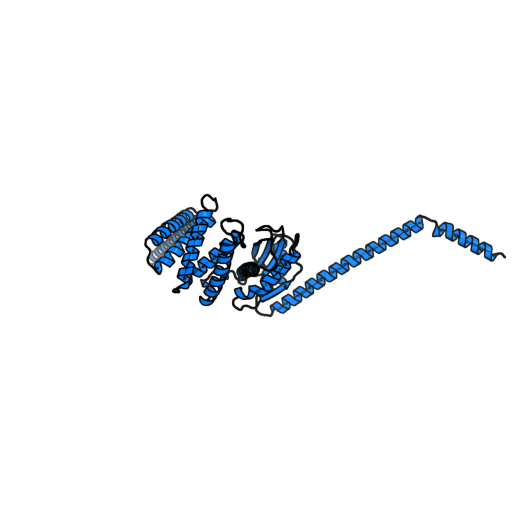G A N 1
ATOM 668 C CA . ARG A 1 92 ? 12.356 -11.184 -5.888 1.00 91.38 92 ARG A CA 1
ATOM 669 C C . ARG A 1 92 ? 11.339 -11.130 -4.748 1.00 91.38 92 ARG A C 1
ATOM 671 O O . ARG A 1 92 ? 10.660 -12.128 -4.527 1.00 91.38 92 ARG A O 1
ATOM 678 N N . ALA A 1 93 ? 11.195 -9.968 -4.113 1.00 91.50 93 ALA A N 1
ATOM 679 C CA . ALA A 1 93 ? 10.216 -9.695 -3.068 1.00 91.50 93 ALA A CA 1
ATOM 680 C C . ALA A 1 93 ? 8.798 -10.044 -3.534 1.00 91.50 93 ALA A C 1
ATOM 682 O O . ALA A 1 93 ? 8.099 -10.839 -2.907 1.00 91.50 93 ALA A O 1
ATOM 683 N N . LEU A 1 94 ? 8.410 -9.536 -4.709 1.00 92.88 94 LEU A N 1
ATOM 684 C CA . LEU A 1 94 ? 7.110 -9.822 -5.313 1.00 92.88 94 LEU A CA 1
ATOM 685 C C . LEU A 1 94 ? 6.945 -11.301 -5.662 1.00 92.88 94 LEU A C 1
ATOM 687 O O . LEU A 1 94 ? 5.904 -11.882 -5.382 1.00 92.88 94 LEU A O 1
ATOM 691 N N . GLY A 1 95 ? 7.961 -11.937 -6.245 1.00 92.06 95 GLY A N 1
ATOM 692 C CA . GLY A 1 95 ? 7.890 -13.363 -6.568 1.00 92.06 95 GLY A CA 1
ATOM 693 C C . GLY A 1 95 ? 7.680 -14.256 -5.340 1.00 92.06 95 GLY A C 1
ATOM 694 O O . GLY A 1 95 ? 7.010 -15.280 -5.451 1.00 92.06 95 GLY A O 1
ATOM 695 N N . ARG A 1 96 ? 8.231 -13.863 -4.185 1.00 92.06 96 ARG A N 1
ATOM 696 C CA . ARG A 1 96 ? 8.206 -14.641 -2.942 1.00 92.06 96 ARG A CA 1
ATOM 697 C C . ARG A 1 96 ? 6.972 -14.364 -2.080 1.00 92.06 96 ARG A C 1
ATOM 699 O O . ARG A 1 96 ? 6.329 -15.319 -1.662 1.00 92.06 96 ARG A O 1
ATOM 706 N N . HIS A 1 97 ? 6.621 -13.095 -1.864 1.00 93.31 97 HIS A N 1
ATOM 707 C CA . HIS A 1 97 ? 5.632 -12.696 -0.850 1.00 93.31 97 HIS A CA 1
ATOM 708 C C . HIS A 1 97 ? 4.311 -12.167 -1.409 1.00 93.31 97 HIS A C 1
ATOM 710 O O . HIS A 1 97 ? 3.309 -12.167 -0.701 1.00 93.31 97 HIS A O 1
ATOM 716 N N . LEU A 1 98 ? 4.235 -11.789 -2.692 1.00 91.75 98 LEU A N 1
ATOM 717 C CA . LEU A 1 98 ? 2.952 -11.402 -3.291 1.00 91.75 98 LEU A CA 1
ATOM 718 C C . LEU A 1 98 ? 1.848 -12.481 -3.181 1.00 91.75 98 LEU A C 1
ATOM 720 O O . LEU A 1 98 ? 0.694 -12.084 -2.994 1.00 91.75 98 LEU A O 1
ATOM 724 N N . PRO A 1 99 ? 2.130 -13.809 -3.246 1.00 90.62 99 PRO A N 1
ATOM 725 C CA . PRO A 1 99 ? 1.077 -14.808 -3.082 1.00 90.62 99 PRO A CA 1
ATOM 726 C C . PRO A 1 99 ? 0.401 -14.772 -1.703 1.00 90.62 99 PRO A C 1
ATOM 728 O O . PRO A 1 99 ? -0.785 -15.095 -1.633 1.00 90.62 99 PRO A O 1
ATOM 731 N N . GLU A 1 100 ? 1.104 -14.350 -0.642 1.00 90.69 100 GLU A N 1
ATOM 732 C CA . GLU A 1 100 ? 0.544 -14.221 0.718 1.00 90.69 100 GLU A CA 1
ATOM 733 C C . GLU A 1 100 ? -0.654 -13.258 0.741 1.00 90.69 100 GLU A C 1
ATOM 735 O O . GLU A 1 100 ? -1.627 -13.483 1.455 1.00 90.69 100 GLU A O 1
ATOM 740 N N . PHE A 1 101 ? -0.624 -12.225 -0.105 1.00 91.19 101 PHE A N 1
ATOM 741 C CA . PHE A 1 101 ? -1.607 -11.138 -0.119 1.00 91.19 101 PHE A CA 1
ATOM 742 C C . PHE A 1 101 ? -2.641 -11.246 -1.248 1.00 91.19 101 PHE A C 1
ATOM 744 O O . PHE A 1 101 ? -3.528 -10.405 -1.365 1.00 91.19 101 PHE A O 1
ATOM 751 N N . CYS A 1 102 ? -2.539 -12.272 -2.096 1.00 86.06 102 CYS A N 1
ATOM 752 C CA . CYS A 1 102 ? -3.436 -12.485 -3.236 1.00 86.06 102 CYS A CA 1
ATOM 753 C C . CYS A 1 102 ? -4.592 -13.460 -2.927 1.00 86.06 102 CYS A C 1
ATOM 755 O O . CYS A 1 102 ? -5.378 -13.769 -3.821 1.00 86.06 102 CYS A O 1
ATOM 757 N N . PHE A 1 103 ? -4.682 -13.991 -1.699 1.00 84.38 103 PHE A N 1
ATOM 758 C CA . PHE A 1 103 ? -5.727 -14.921 -1.230 1.00 84.38 103 PHE A CA 1
ATOM 759 C C . PHE A 1 103 ? -6.063 -16.068 -2.202 1.00 84.38 103 PHE A C 1
ATOM 761 O O . PHE A 1 103 ? -7.224 -16.416 -2.419 1.00 84.38 103 PHE A O 1
ATOM 768 N N . GLY A 1 104 ? -5.031 -16.672 -2.797 1.00 79.94 104 GLY A N 1
ATOM 769 C CA . GLY A 1 104 ? -5.167 -17.792 -3.734 1.00 79.94 104 GLY A CA 1
ATOM 770 C C . GLY A 1 104 ? -5.351 -17.393 -5.202 1.00 79.94 104 GLY A C 1
ATOM 771 O O . GLY A 1 104 ? -5.352 -18.270 -6.069 1.00 79.94 104 GLY A O 1
ATOM 772 N N . ALA A 1 105 ? -5.445 -16.097 -5.518 1.00 84.19 105 ALA A N 1
ATOM 773 C CA . ALA A 1 105 ? -5.345 -15.638 -6.895 1.00 84.19 105 ALA A CA 1
ATOM 774 C C . ALA A 1 105 ? -3.939 -15.932 -7.432 1.00 84.19 105 ALA A C 1
ATOM 776 O O . ALA A 1 105 ? -2.922 -15.575 -6.833 1.00 84.19 105 ALA A O 1
ATOM 777 N N . ARG A 1 106 ? -3.877 -16.594 -8.590 1.00 85.44 106 ARG A N 1
ATOM 778 C CA . ARG A 1 106 ? -2.611 -16.792 -9.299 1.00 85.44 106 ARG A CA 1
ATOM 779 C C . ARG A 1 106 ? -2.070 -15.435 -9.726 1.00 85.44 106 ARG A C 1
ATOM 781 O O . ARG A 1 106 ? -2.844 -14.548 -10.081 1.00 85.44 106 ARG A O 1
ATOM 788 N N . PHE A 1 107 ? -0.755 -15.298 -9.771 1.00 87.88 107 PHE A N 1
ATOM 789 C CA . PHE A 1 107 ? -0.133 -14.163 -10.431 1.00 87.88 107 PHE A CA 1
ATOM 790 C C . PHE A 1 107 ? 1.055 -14.603 -11.275 1.00 87.88 107 PHE A C 1
ATOM 792 O O . PHE A 1 107 ? 1.600 -15.696 -11.118 1.00 87.88 107 PHE A O 1
ATOM 799 N N . GLN A 1 108 ? 1.436 -13.736 -12.199 1.00 89.56 108 GLN A N 1
ATOM 800 C CA . GLN A 1 108 ? 2.567 -13.921 -13.085 1.00 89.56 108 GLN A CA 1
ATOM 801 C C . GLN A 1 108 ? 3.383 -12.640 -13.112 1.00 89.56 108 GLN A C 1
ATOM 803 O O . GLN A 1 108 ? 2.854 -11.551 -13.352 1.00 89.56 108 GLN A O 1
ATOM 808 N N . LEU A 1 109 ? 4.680 -12.793 -12.877 1.00 91.06 109 LEU A N 1
ATOM 809 C CA . LEU A 1 109 ? 5.636 -11.703 -12.874 1.00 91.06 109 LEU A CA 1
ATOM 810 C C . LEU A 1 109 ? 6.420 -11.713 -14.186 1.00 91.06 109 LEU A C 1
ATOM 812 O O . LEU A 1 109 ? 7.027 -12.721 -14.545 1.00 91.06 109 LEU A O 1
ATOM 816 N N . PHE A 1 110 ? 6.446 -10.582 -14.883 1.00 89.62 110 PHE A N 1
ATOM 817 C CA . PHE A 1 110 ? 7.209 -10.427 -16.116 1.00 89.62 110 PHE A CA 1
ATOM 818 C C . PHE A 1 110 ? 8.152 -9.241 -16.008 1.00 89.62 110 PHE A C 1
ATOM 820 O O . PHE A 1 110 ? 7.736 -8.137 -15.665 1.00 89.62 110 PHE A O 1
ATOM 827 N N . ARG A 1 111 ? 9.418 -9.450 -16.371 1.00 87.19 111 ARG A N 1
ATOM 828 C CA . ARG A 1 111 ? 10.365 -8.349 -16.548 1.00 87.19 111 ARG A CA 1
ATOM 829 C C . ARG A 1 111 ? 10.229 -7.752 -17.937 1.00 87.19 111 ARG A C 1
ATOM 831 O O . ARG A 1 111 ? 10.164 -8.477 -18.933 1.00 87.19 111 ARG A O 1
ATOM 838 N N . VAL A 1 112 ? 10.198 -6.430 -18.002 1.00 85.38 112 VAL A N 1
ATOM 839 C CA . VAL A 1 112 ? 10.030 -5.688 -19.246 1.00 85.38 112 VAL A CA 1
ATOM 840 C C . VAL A 1 112 ? 11.000 -4.514 -19.316 1.00 85.38 112 VAL A C 1
ATOM 842 O O . VAL A 1 112 ? 11.240 -3.843 -18.321 1.00 85.38 112 VAL A O 1
ATOM 845 N N . LEU A 1 113 ? 11.516 -4.221 -20.511 1.00 76.56 113 LEU A N 1
ATOM 846 C CA . LEU A 1 113 ? 12.212 -2.956 -20.768 1.00 76.56 113 LEU A CA 1
ATOM 847 C C . LEU A 1 113 ? 11.174 -1.844 -20.636 1.00 76.56 113 LEU A C 1
ATOM 849 O O . LEU A 1 113 ? 10.220 -1.826 -21.423 1.00 76.56 113 LEU A O 1
ATOM 853 N N . THR A 1 114 ? 11.274 -1.003 -19.612 1.00 67.94 114 THR A N 1
ATOM 854 C CA . THR A 1 114 ? 10.213 -0.046 -19.265 1.00 67.94 114 THR A CA 1
ATOM 855 C C . THR A 1 114 ? 10.557 1.382 -19.647 1.00 67.94 114 THR A C 1
ATOM 857 O O . THR A 1 114 ? 11.550 1.652 -20.308 1.00 67.94 114 THR A O 1
ATOM 860 N N . GLN A 1 115 ? 9.643 2.277 -19.302 1.00 65.06 115 GLN A N 1
ATOM 861 C CA . GLN A 1 115 ? 9.698 3.697 -19.580 1.00 65.06 115 GLN A CA 1
ATOM 862 C C . GLN A 1 115 ? 10.393 4.453 -18.456 1.00 65.06 115 GLN A C 1
ATOM 864 O O . GLN A 1 115 ? 10.137 4.181 -17.289 1.00 65.06 115 GLN A O 1
ATOM 869 N N . GLN A 1 116 ? 11.207 5.432 -18.825 1.00 69.62 116 GLN A N 1
ATOM 870 C CA . GLN A 1 116 ? 11.842 6.332 -17.873 1.00 69.62 116 GLN A CA 1
ATOM 871 C C . GLN A 1 116 ? 10.904 7.488 -17.507 1.00 69.62 116 GLN A C 1
ATOM 873 O O . GLN A 1 116 ? 10.095 7.945 -18.325 1.00 69.62 116 GLN A O 1
ATOM 878 N N . GLY A 1 117 ? 11.050 7.986 -16.282 1.00 81.38 117 GLY A N 1
ATOM 879 C CA . GLY A 1 117 ? 10.331 9.155 -15.779 1.00 81.38 117 GLY A CA 1
ATOM 880 C C . GLY A 1 117 ? 9.028 8.848 -15.036 1.00 81.38 117 GLY A C 1
ATOM 881 O O . GLY A 1 117 ? 8.591 7.706 -14.916 1.00 81.38 117 GLY A O 1
ATOM 882 N N . ARG A 1 118 ? 8.408 9.906 -14.507 1.00 87.31 118 ARG A N 1
ATOM 883 C CA . ARG A 1 118 ? 7.236 9.829 -13.619 1.00 87.31 118 ARG A CA 1
ATOM 884 C C . ARG A 1 118 ? 5.980 9.308 -14.327 1.00 87.31 118 ARG A C 1
ATOM 886 O O . ARG A 1 118 ? 5.855 9.504 -15.539 1.00 87.31 118 ARG A O 1
ATOM 893 N N . PRO A 1 119 ? 5.013 8.710 -13.602 1.00 87.94 119 PRO A N 1
ATOM 894 C CA . PRO A 1 119 ? 3.772 8.172 -14.163 1.00 87.94 119 PRO A CA 1
ATOM 895 C C . PRO A 1 119 ? 2.756 9.280 -14.503 1.00 87.94 119 PRO A C 1
ATOM 897 O O . PRO A 1 119 ? 1.591 9.235 -14.114 1.00 87.94 119 PRO A O 1
ATOM 900 N N . GLU A 1 120 ? 3.190 10.277 -15.274 1.00 90.50 120 GLU A N 1
ATOM 901 C CA . GLU A 1 120 ? 2.431 11.473 -15.641 1.00 90.50 120 GLU A CA 1
ATOM 902 C C . GLU A 1 120 ? 2.501 11.731 -17.156 1.00 90.50 120 GLU A C 1
ATOM 904 O O . GLU A 1 120 ? 3.352 11.193 -17.873 1.00 90.50 120 GLU A O 1
ATOM 909 N N . GLY A 1 121 ? 1.578 12.550 -17.671 1.00 90.50 121 GLY A N 1
ATOM 910 C CA . GLY A 1 121 ? 1.594 13.036 -19.054 1.00 90.50 121 GLY A CA 1
ATOM 911 C C . GLY A 1 121 ? 1.785 11.936 -20.109 1.00 90.50 121 GLY A C 1
ATOM 912 O O . GLY A 1 121 ? 0.971 11.018 -20.239 1.00 90.50 121 GLY A O 1
ATOM 913 N N . LYS A 1 122 ? 2.866 12.042 -20.894 1.00 89.81 122 LYS A N 1
ATOM 914 C CA . LYS A 1 122 ? 3.187 11.096 -21.979 1.00 89.81 122 LYS A CA 1
ATOM 915 C C . LYS A 1 122 ? 3.549 9.704 -21.455 1.00 89.81 122 LYS A C 1
ATOM 917 O O . LYS A 1 122 ? 3.129 8.719 -22.061 1.00 89.81 122 LYS A O 1
ATOM 922 N N . THR A 1 123 ? 4.273 9.622 -20.342 1.00 89.19 123 THR A N 1
ATOM 923 C CA . THR A 1 123 ? 4.682 8.352 -19.730 1.00 89.19 123 THR A CA 1
ATOM 924 C C . THR A 1 123 ? 3.461 7.579 -19.245 1.00 89.19 123 THR A C 1
ATOM 926 O O . THR A 1 123 ? 3.315 6.403 -19.563 1.00 89.19 123 THR A O 1
ATOM 929 N N . LEU A 1 124 ? 2.498 8.252 -18.604 1.00 91.88 124 LEU A N 1
ATOM 930 C CA . LEU A 1 124 ? 1.231 7.624 -18.216 1.00 91.88 124 LEU A CA 1
ATOM 931 C C . LEU A 1 124 ? 0.467 7.063 -19.425 1.00 91.88 124 LEU A C 1
ATOM 933 O O . LEU A 1 124 ? -0.007 5.927 -19.396 1.00 91.88 124 LEU A O 1
ATOM 937 N N . GLN A 1 125 ? 0.359 7.830 -20.513 1.00 91.12 125 GLN A N 1
ATOM 938 C CA . GLN A 1 125 ? -0.324 7.362 -21.725 1.00 91.12 125 GLN A CA 1
ATOM 939 C C . GLN A 1 125 ? 0.355 6.135 -22.336 1.00 91.12 125 GLN A C 1
ATOM 941 O O . GLN A 1 125 ? -0.316 5.219 -22.811 1.00 91.12 125 GLN A O 1
ATOM 946 N N . GLN A 1 126 ? 1.684 6.108 -22.347 1.00 90.56 126 GLN A N 1
ATOM 947 C CA . GLN A 1 126 ? 2.433 4.983 -22.885 1.00 90.56 126 GLN A CA 1
ATOM 948 C C . GLN A 1 126 ? 2.341 3.745 -21.970 1.00 90.56 126 GLN A C 1
ATOM 950 O O . GLN A 1 126 ? 2.161 2.637 -22.481 1.00 90.56 126 GLN A O 1
ATOM 955 N N . ALA A 1 127 ? 2.341 3.927 -20.646 1.00 91.44 127 ALA A N 1
ATOM 956 C CA . ALA A 1 127 ? 2.102 2.866 -19.672 1.00 91.44 127 ALA A CA 1
ATOM 957 C C . ALA A 1 127 ? 0.707 2.250 -19.858 1.00 91.44 127 ALA A C 1
ATOM 959 O O . ALA A 1 127 ? 0.579 1.032 -19.984 1.00 91.44 127 ALA A O 1
ATOM 960 N N . ARG A 1 128 ? -0.333 3.083 -20.005 1.00 93.19 128 ARG A N 1
ATOM 961 C CA . ARG A 1 128 ? -1.707 2.640 -20.304 1.00 93.19 128 ARG A CA 1
ATOM 962 C C . ARG A 1 128 ? -1.795 1.858 -21.615 1.00 93.19 128 ARG A C 1
ATOM 964 O O . ARG A 1 128 ? -2.335 0.755 -21.629 1.00 93.19 128 ARG A O 1
ATOM 971 N N . LYS A 1 129 ? -1.182 2.360 -22.695 1.00 91.19 129 LYS A N 1
ATOM 972 C CA . LYS A 1 129 ? -1.090 1.637 -23.981 1.00 91.19 129 LYS A CA 1
ATOM 973 C C . LYS A 1 129 ? -0.395 0.284 -23.831 1.00 91.19 129 LYS A C 1
ATOM 975 O O . LYS A 1 129 ? -0.752 -0.684 -24.503 1.00 91.19 129 LYS A O 1
ATOM 980 N N . ARG A 1 130 ? 0.612 0.191 -22.959 1.00 89.31 130 ARG A N 1
ATOM 981 C CA . ARG A 1 130 ? 1.304 -1.072 -22.691 1.00 89.31 130 ARG A CA 1
ATOM 982 C C . ARG A 1 130 ? 0.421 -2.054 -21.932 1.00 89.31 130 ARG A C 1
ATOM 984 O O . ARG A 1 130 ? 0.372 -3.220 -22.323 1.00 89.31 130 ARG A O 1
ATOM 991 N N . LEU A 1 131 ? -0.280 -1.600 -20.896 1.00 90.81 131 LEU A N 1
ATOM 992 C CA . LEU A 1 131 ? -1.245 -2.419 -20.156 1.00 90.81 131 LEU A CA 1
ATOM 993 C C . LEU A 1 131 ? -2.355 -2.930 -21.080 1.00 90.81 131 LEU A C 1
ATOM 995 O O . LEU A 1 131 ? -2.696 -4.106 -21.031 1.00 90.81 131 LEU A O 1
ATOM 999 N N . GLU A 1 132 ? -2.841 -2.094 -21.998 1.00 90.75 132 GLU A N 1
ATOM 1000 C CA . GLU A 1 132 ? -3.821 -2.490 -23.015 1.00 90.75 132 GLU A CA 1
ATOM 1001 C C . GLU A 1 132 ? -3.273 -3.578 -23.950 1.00 90.75 132 GLU A C 1
ATOM 1003 O O . GLU A 1 132 ? -3.901 -4.615 -24.152 1.00 90.75 132 GLU A O 1
ATOM 1008 N N . LYS A 1 133 ? -2.057 -3.385 -24.475 1.00 88.44 133 LYS A N 1
ATOM 1009 C CA . LYS A 1 133 ? -1.424 -4.323 -25.414 1.00 88.44 133 LYS A CA 1
ATOM 1010 C C . LYS A 1 133 ? -1.102 -5.681 -24.788 1.00 88.44 133 LYS A C 1
ATOM 1012 O O . LYS A 1 133 ? -1.148 -6.705 -25.472 1.00 88.44 133 LYS A O 1
ATOM 1017 N N . THR A 1 134 ? -0.697 -5.678 -23.524 1.00 87.19 134 THR A N 1
ATOM 1018 C CA . THR A 1 134 ? -0.262 -6.881 -22.796 1.00 87.19 134 THR A CA 1
ATOM 1019 C C . THR A 1 134 ? -1.398 -7.554 -22.035 1.00 87.19 134 THR A C 1
ATOM 1021 O O . THR A 1 134 ? -1.309 -8.737 -21.719 1.00 87.19 134 THR A O 1
ATOM 1024 N N . GLY A 1 135 ? -2.468 -6.813 -21.752 1.00 87.12 135 GLY A N 1
ATOM 1025 C CA . GLY A 1 135 ? -3.542 -7.228 -20.864 1.00 87.12 135 GLY A CA 1
ATOM 1026 C C . GLY A 1 135 ? -3.162 -7.206 -19.384 1.00 87.12 135 GLY A C 1
ATOM 1027 O O . GLY A 1 135 ? -3.999 -7.610 -18.586 1.00 87.12 135 GLY A O 1
ATOM 1028 N N . ALA A 1 136 ? -1.955 -6.763 -19.016 1.00 90.31 136 ALA A N 1
ATOM 1029 C CA . ALA A 1 136 ? -1.476 -6.794 -17.638 1.00 90.31 136 ALA A CA 1
ATOM 1030 C C . ALA A 1 136 ? -2.304 -5.911 -16.693 1.00 90.31 136 ALA A C 1
ATOM 1032 O O . ALA A 1 136 ? -2.982 -4.979 -17.137 1.00 90.31 136 ALA A O 1
ATOM 1033 N N . ASP A 1 137 ? -2.232 -6.214 -15.398 1.00 91.69 137 ASP A N 1
ATOM 1034 C CA . ASP A 1 137 ? -3.024 -5.561 -14.353 1.00 91.69 137 ASP A CA 1
ATOM 1035 C C . ASP A 1 137 ? -2.242 -4.427 -13.684 1.00 91.69 137 ASP A C 1
ATOM 1037 O O . ASP A 1 137 ? -2.825 -3.415 -13.303 1.00 91.69 137 ASP A O 1
ATOM 1041 N N . ILE A 1 138 ? -0.914 -4.543 -13.614 1.00 93.31 138 ILE A N 1
ATOM 1042 C CA . ILE A 1 138 ? -0.042 -3.499 -13.072 1.00 93.31 138 ILE A CA 1
ATOM 1043 C C . ILE A 1 138 ? 1.284 -3.429 -13.833 1.00 93.31 138 ILE A C 1
ATOM 1045 O O . ILE A 1 138 ? 1.826 -4.445 -14.279 1.00 93.31 138 ILE A O 1
ATOM 1049 N N . LEU A 1 139 ? 1.809 -2.215 -13.975 1.00 94.12 139 LEU A N 1
ATOM 1050 C CA . LEU A 1 139 ? 3.151 -1.931 -14.474 1.00 94.12 139 LEU A CA 1
ATOM 1051 C C . LEU A 1 139 ? 3.885 -1.096 -13.430 1.00 94.12 139 LEU A C 1
ATOM 1053 O O . LEU A 1 139 ? 3.361 -0.073 -13.000 1.00 94.12 139 LEU A O 1
ATOM 1057 N N . ILE A 1 140 ? 5.079 -1.537 -13.050 1.00 94.69 140 ILE A N 1
ATOM 1058 C CA . ILE A 1 140 ? 5.894 -0.949 -11.987 1.00 94.69 140 ILE A CA 1
ATOM 1059 C C . ILE A 1 140 ? 7.282 -0.642 -12.541 1.00 94.69 140 ILE A C 1
ATOM 1061 O O . ILE A 1 140 ? 7.834 -1.444 -13.288 1.00 94.69 140 ILE A O 1
ATOM 1065 N N . TRP A 1 141 ? 7.842 0.503 -12.190 1.00 94.25 141 TRP A N 1
ATOM 1066 C CA . TRP A 1 141 ? 9.204 0.929 -12.496 1.00 94.25 141 TRP A CA 1
ATOM 1067 C C . TRP A 1 141 ? 9.676 1.894 -11.413 1.00 94.25 141 TRP A C 1
ATOM 1069 O O . TRP A 1 141 ? 9.015 2.025 -10.384 1.00 94.25 141 TRP A O 1
ATOM 1079 N N . GLY A 1 142 ? 10.808 2.563 -11.592 1.00 92.94 142 GLY A N 1
ATOM 1080 C CA . GLY A 1 142 ? 11.177 3.576 -10.619 1.00 92.94 142 GLY A CA 1
ATOM 1081 C C . GLY A 1 142 ? 12.567 4.140 -10.774 1.00 92.94 142 GLY A C 1
ATOM 1082 O O . GLY A 1 142 ? 13.201 4.031 -11.819 1.00 92.94 142 GLY A O 1
ATOM 1083 N N . GLU A 1 143 ? 13.027 4.753 -9.695 1.00 91.94 143 GLU A N 1
ATOM 1084 C CA . GLU A 1 143 ? 14.302 5.446 -9.623 1.00 91.94 143 GLU A CA 1
ATOM 1085 C C . GLU A 1 143 ? 14.876 5.300 -8.215 1.00 91.94 143 GLU A C 1
ATOM 1087 O O . GLU A 1 143 ? 14.184 5.531 -7.220 1.00 91.94 143 GLU A O 1
ATOM 1092 N N . ARG A 1 144 ? 16.154 4.933 -8.128 1.00 91.50 144 ARG A N 1
ATOM 1093 C CA . ARG A 1 144 ? 16.909 4.919 -6.878 1.00 91.50 144 ARG A CA 1
ATOM 1094 C C . ARG A 1 144 ? 17.756 6.182 -6.792 1.00 91.50 144 ARG A C 1
ATOM 1096 O O . ARG A 1 144 ? 18.660 6.374 -7.599 1.00 91.50 144 ARG A O 1
ATOM 1103 N N . SER A 1 145 ? 17.471 7.027 -5.809 1.00 89.75 145 SER A N 1
ATOM 1104 C CA . SER A 1 145 ? 18.164 8.298 -5.577 1.00 89.75 145 SER A CA 1
ATOM 1105 C C . SER A 1 145 ? 19.327 8.175 -4.586 1.00 89.75 145 SER A C 1
ATOM 1107 O O . SER A 1 145 ? 20.264 8.966 -4.653 1.00 89.75 145 SER A O 1
ATOM 1109 N N . GLY A 1 146 ? 19.311 7.184 -3.687 1.00 85.69 146 GLY A N 1
ATOM 1110 C CA . GLY A 1 146 ? 20.370 6.981 -2.690 1.00 85.69 146 GLY A CA 1
ATOM 1111 C C . GLY A 1 146 ? 20.048 5.870 -1.690 1.00 85.69 146 GLY A C 1
ATOM 1112 O O . GLY A 1 146 ? 19.178 5.053 -1.954 1.00 85.69 146 GLY A O 1
ATOM 1113 N N . ASN A 1 147 ? 20.731 5.849 -0.540 1.00 84.50 147 ASN A N 1
ATOM 1114 C CA . ASN A 1 147 ? 20.512 4.867 0.542 1.00 84.50 147 ASN A CA 1
ATOM 1115 C C . ASN A 1 147 ? 19.592 5.391 1.665 1.00 84.50 147 ASN A C 1
ATOM 1117 O O . ASN A 1 147 ? 19.434 4.737 2.686 1.00 84.50 147 ASN A O 1
ATOM 1121 N N . GLY A 1 148 ? 19.019 6.588 1.517 1.00 83.06 148 GLY A N 1
ATOM 1122 C CA . GLY A 1 148 ? 18.187 7.201 2.557 1.00 83.06 148 GLY A CA 1
ATOM 1123 C C . GLY A 1 148 ? 16.834 6.499 2.776 1.00 83.06 148 GLY A C 1
ATOM 1124 O O . GLY A 1 148 ? 16.466 5.612 1.998 1.00 83.06 148 GLY A O 1
ATOM 1125 N N . PRO A 1 149 ? 16.049 6.945 3.777 1.00 78.94 149 PRO A N 1
ATOM 1126 C CA . PRO A 1 149 ? 14.735 6.376 4.114 1.00 78.94 149 PRO A CA 1
ATOM 1127 C C . PRO A 1 149 ? 13.705 6.495 2.979 1.00 78.94 149 PRO A C 1
ATOM 1129 O O . PRO A 1 149 ? 12.789 5.689 2.894 1.00 78.94 149 PRO A O 1
ATOM 1132 N N . GLU A 1 150 ? 13.884 7.446 2.061 1.00 84.88 150 GLU A N 1
ATOM 1133 C CA . GLU A 1 150 ? 13.103 7.572 0.819 1.00 84.88 150 GLU A CA 1
ATOM 1134 C C . GLU A 1 150 ? 14.010 7.490 -0.422 1.00 84.88 150 GLU A C 1
ATOM 1136 O O . GLU A 1 150 ? 13.805 8.163 -1.433 1.00 84.88 150 GLU A O 1
ATOM 1141 N N . GLY A 1 151 ? 15.075 6.690 -0.324 1.00 87.62 151 GLY A N 1
ATOM 1142 C CA . GLY A 1 151 ? 16.093 6.542 -1.364 1.00 87.62 151 GLY A CA 1
ATOM 1143 C C . GLY A 1 151 ? 15.647 5.737 -2.589 1.00 87.62 151 GLY A C 1
ATOM 1144 O O . GLY A 1 151 ? 16.379 5.689 -3.578 1.00 87.62 151 GLY A O 1
ATOM 1145 N N . LEU A 1 152 ? 14.467 5.113 -2.551 1.00 90.25 152 LEU A N 1
ATOM 1146 C CA . LEU A 1 152 ? 13.868 4.404 -3.677 1.00 90.25 152 LEU A CA 1
ATOM 1147 C C . LEU A 1 152 ? 12.449 4.908 -3.942 1.00 90.25 152 LEU A C 1
ATOM 1149 O O . LEU A 1 152 ? 11.557 4.785 -3.104 1.00 90.25 152 LEU A O 1
ATOM 1153 N N . ARG A 1 153 ? 12.217 5.405 -5.156 1.00 92.19 153 ARG A N 1
ATOM 1154 C CA . ARG A 1 153 ? 10.883 5.723 -5.661 1.00 92.19 153 ARG A CA 1
ATOM 1155 C C . ARG A 1 153 ? 10.414 4.602 -6.576 1.00 92.19 153 ARG A C 1
ATOM 1157 O O . ARG A 1 153 ? 11.051 4.329 -7.590 1.00 92.19 153 ARG A O 1
ATOM 1164 N N . VAL A 1 154 ? 9.297 3.973 -6.235 1.00 93.12 154 VAL A N 1
ATOM 1165 C CA . VAL A 1 154 ? 8.613 2.986 -7.074 1.00 93.12 154 VAL A CA 1
ATOM 1166 C C . VAL A 1 154 ? 7.410 3.662 -7.716 1.00 93.12 154 VAL A C 1
ATOM 1168 O O . VAL A 1 154 ? 6.419 3.960 -7.054 1.00 93.12 154 VAL A O 1
ATOM 1171 N N . ASP A 1 155 ? 7.508 3.902 -9.012 1.00 94.38 155 ASP A N 1
ATOM 1172 C CA . ASP A 1 155 ? 6.456 4.463 -9.844 1.00 94.38 155 ASP A CA 1
ATOM 1173 C C . ASP A 1 155 ? 5.629 3.325 -10.463 1.00 94.38 155 ASP A C 1
ATOM 1175 O O . ASP A 1 155 ? 6.151 2.265 -10.819 1.00 94.38 155 ASP A O 1
ATOM 1179 N N . GLY A 1 156 ? 4.323 3.513 -10.627 1.00 93.38 156 GLY A N 1
ATOM 1180 C CA . GLY A 1 156 ? 3.521 2.487 -11.276 1.00 93.38 156 GLY A CA 1
ATOM 1181 C C . GLY A 1 156 ? 2.156 2.939 -11.750 1.00 93.38 156 GLY A C 1
ATOM 1182 O O . GLY A 1 156 ? 1.688 4.038 -11.463 1.00 93.38 156 GLY A O 1
ATOM 1183 N N . VAL A 1 157 ? 1.517 2.065 -12.524 1.00 94.38 157 VAL A N 1
ATOM 1184 C CA . VAL A 1 157 ? 0.162 2.243 -13.049 1.00 94.38 157 VAL A CA 1
ATOM 1185 C C . VAL A 1 157 ? -0.593 0.933 -12.878 1.00 94.38 157 VAL A C 1
ATOM 1187 O O . VAL A 1 157 ? -0.130 -0.113 -13.335 1.00 94.38 157 VAL A O 1
ATOM 1190 N N . THR A 1 158 ? -1.755 0.992 -12.228 1.00 93.94 158 THR A N 1
ATOM 1191 C CA . THR A 1 158 ? -2.585 -0.176 -11.897 1.00 93.94 158 THR A CA 1
ATOM 1192 C C . THR A 1 158 ? -3.973 -0.077 -12.526 1.00 93.94 158 THR A C 1
ATOM 1194 O O . THR A 1 158 ? -4.567 1.000 -12.586 1.00 93.94 158 THR A O 1
ATOM 1197 N N . ARG A 1 159 ? -4.507 -1.210 -12.984 1.00 90.81 159 ARG A N 1
ATOM 1198 C CA . ARG A 1 159 ? -5.899 -1.397 -13.424 1.00 90.81 159 ARG A CA 1
ATOM 1199 C C . ARG A 1 159 ? -6.732 -1.979 -12.288 1.00 90.81 159 ARG A C 1
ATOM 1201 O O . ARG A 1 159 ? -7.370 -3.023 -12.435 1.00 90.81 159 ARG A O 1
ATOM 1208 N N . SER A 1 160 ? -6.673 -1.328 -11.136 1.00 78.00 160 SER A N 1
ATOM 1209 C CA . SER A 1 160 ? -7.315 -1.822 -9.928 1.00 78.00 160 SER A CA 1
ATOM 1210 C C . SER A 1 160 ? -8.809 -2.093 -10.152 1.00 78.00 160 SER A C 1
ATOM 1212 O O . SER A 1 160 ? -9.492 -1.351 -10.855 1.00 78.00 160 SER A O 1
ATOM 1214 N N . GLY A 1 161 ? -9.326 -3.190 -9.590 1.00 63.84 161 GLY A N 1
ATOM 1215 C CA . GLY A 1 161 ? -10.771 -3.451 -9.539 1.00 63.84 161 GLY A CA 1
ATOM 1216 C C . GLY A 1 161 ? -11.490 -3.423 -10.895 1.00 63.84 161 GLY A C 1
ATOM 1217 O O . GLY A 1 161 ? -12.491 -2.729 -11.036 1.00 63.84 161 GLY A O 1
ATOM 1218 N N . SER A 1 162 ? -11.002 -4.183 -11.884 1.00 70.31 162 SER A N 1
ATOM 1219 C CA . SER A 1 162 ? -11.592 -4.351 -13.232 1.00 70.31 162 SER A CA 1
ATOM 1220 C C . SER A 1 162 ? -11.545 -3.137 -14.172 1.00 70.31 162 SER A C 1
ATOM 1222 O O . SER A 1 162 ? -12.142 -3.168 -15.250 1.00 70.31 162 SER A O 1
ATOM 1224 N N . GLN A 1 163 ? -10.779 -2.098 -13.829 1.00 84.06 163 GLN A N 1
ATOM 1225 C CA . GLN A 1 163 ? -10.613 -0.919 -14.679 1.00 84.06 163 GLN A CA 1
ATOM 1226 C C . GLN A 1 163 ? -10.099 -1.255 -16.089 1.00 84.06 163 GLN A C 1
ATOM 1228 O O . GLN A 1 163 ? -9.280 -2.164 -16.323 1.00 84.06 163 GLN A O 1
ATOM 1233 N N . ARG A 1 164 ? -10.543 -0.461 -17.067 1.00 87.75 164 ARG A N 1
ATOM 1234 C CA . ARG A 1 164 ? -9.969 -0.493 -18.417 1.00 87.75 164 ARG A CA 1
ATOM 1235 C C . ARG A 1 164 ? -8.547 0.059 -18.385 1.00 87.75 164 ARG A C 1
ATOM 1237 O O . ARG A 1 164 ? -8.196 0.877 -17.542 1.00 87.75 164 ARG A O 1
ATOM 1244 N N . ALA A 1 165 ? -7.715 -0.346 -19.341 1.00 87.31 165 ALA A N 1
ATOM 1245 C CA . ALA A 1 165 ? -6.339 0.149 -19.416 1.00 87.31 165 ALA A CA 1
ATOM 1246 C C . ALA A 1 165 ? -6.263 1.682 -19.576 1.00 87.31 165 ALA A C 1
ATOM 1248 O O . ALA A 1 165 ? -5.339 2.306 -19.064 1.00 87.31 165 ALA A O 1
ATOM 1249 N N . SER A 1 166 ? -7.260 2.302 -20.218 1.00 88.56 166 SER A N 1
ATOM 1250 C CA . SER A 1 166 ? -7.393 3.760 -20.343 1.00 88.56 166 SER A CA 1
ATOM 1251 C C . SER A 1 166 ? -7.652 4.479 -19.015 1.00 88.56 166 SER A C 1
ATOM 1253 O O . SER A 1 166 ? -7.305 5.651 -18.884 1.00 88.56 166 SER A O 1
ATOM 1255 N N . GLU A 1 167 ? -8.245 3.784 -18.046 1.00 90.56 167 GLU A N 1
ATOM 1256 C CA . GLU A 1 167 ? -8.626 4.293 -16.722 1.00 90.56 167 GLU A CA 1
ATOM 1257 C C . GLU A 1 167 ? -7.579 3.969 -15.654 1.00 90.56 167 GLU A C 1
ATOM 1259 O O . GLU A 1 167 ? -7.704 4.418 -14.520 1.00 90.56 167 GLU A O 1
ATOM 1264 N N . ALA A 1 168 ? -6.527 3.228 -16.018 1.00 91.62 168 ALA A N 1
ATOM 1265 C CA . ALA A 1 168 ? -5.518 2.774 -15.076 1.00 91.62 168 ALA A CA 1
ATOM 1266 C C . ALA A 1 168 ? -4.916 3.953 -14.294 1.00 91.62 168 ALA A C 1
ATOM 1268 O O . ALA A 1 168 ? -4.530 4.979 -14.874 1.00 91.62 168 ALA A O 1
ATOM 1269 N N . THR A 1 169 ? -4.853 3.803 -12.977 1.00 92.94 169 THR A N 1
ATOM 1270 C CA . THR A 1 169 ? -4.513 4.874 -12.039 1.00 92.94 169 THR A CA 1
ATOM 1271 C C . THR A 1 169 ? -3.009 4.852 -11.746 1.00 92.94 169 THR A C 1
ATOM 1273 O O . THR A 1 169 ? -2.475 3.773 -11.464 1.00 92.94 169 THR A O 1
ATOM 1276 N N . PRO A 1 170 ? -2.301 5.995 -11.835 1.00 94.25 170 PRO A N 1
ATOM 1277 C CA . PRO A 1 170 ? -0.905 6.073 -11.428 1.00 94.25 170 PRO A CA 1
ATOM 1278 C C . PRO A 1 170 ? -0.773 6.013 -9.903 1.00 94.25 170 PRO A C 1
ATOM 1280 O O . PRO A 1 170 ? -1.652 6.473 -9.176 1.00 94.25 170 PRO A O 1
ATOM 1283 N N . PHE A 1 171 ? 0.340 5.481 -9.417 1.00 93.31 171 PHE A N 1
ATOM 1284 C CA . PHE A 1 171 ? 0.715 5.521 -8.009 1.00 93.31 171 PHE A CA 1
ATOM 1285 C C . PHE A 1 171 ? 2.230 5.674 -7.871 1.00 93.31 171 PHE A C 1
ATOM 1287 O O . PHE A 1 171 ? 2.987 5.353 -8.789 1.00 93.31 171 PHE A O 1
ATOM 1294 N N . VAL A 1 172 ? 2.652 6.151 -6.704 1.00 93.19 172 VAL A N 1
ATOM 1295 C CA . VAL A 1 172 ? 4.058 6.292 -6.327 1.00 93.19 172 VAL A CA 1
ATOM 1296 C C . VAL A 1 172 ? 4.214 5.748 -4.914 1.00 93.19 172 VAL A C 1
ATOM 1298 O O . VAL A 1 172 ? 3.399 6.055 -4.044 1.00 93.19 172 VAL A O 1
ATOM 1301 N N . LEU A 1 173 ? 5.233 4.923 -4.690 1.00 92.12 173 LEU A N 1
ATOM 1302 C CA . LEU A 1 173 ? 5.639 4.464 -3.366 1.00 92.12 173 LEU A CA 1
ATOM 1303 C C . LEU A 1 173 ? 7.046 4.983 -3.084 1.00 92.12 173 LEU A C 1
ATOM 1305 O O . LEU A 1 173 ? 7.942 4.852 -3.918 1.00 92.12 173 LEU A O 1
ATOM 1309 N N . HIS A 1 174 ? 7.231 5.543 -1.896 1.00 90.75 174 HIS A N 1
ATOM 1310 C CA . HIS A 1 174 ? 8.538 5.931 -1.385 1.00 90.75 174 HIS A CA 1
ATOM 1311 C C . HIS A 1 174 ? 9.003 4.850 -0.417 1.00 90.75 174 HIS A C 1
ATOM 1313 O O . HIS A 1 174 ? 8.287 4.513 0.525 1.00 90.75 174 HIS A O 1
ATOM 1319 N N . LEU A 1 175 ? 10.166 4.275 -0.699 1.00 89.19 175 LEU A N 1
ATOM 1320 C CA . LEU A 1 175 ? 10.762 3.176 0.044 1.00 89.19 175 LEU A CA 1
ATOM 1321 C C . LEU A 1 175 ? 12.205 3.527 0.431 1.00 89.19 175 LEU A C 1
ATOM 1323 O O . LEU A 1 175 ? 12.839 4.352 -0.241 1.00 89.19 175 LEU A O 1
ATOM 1327 N N . PRO A 1 176 ? 12.756 2.863 1.459 1.00 86.38 176 PRO A N 1
ATOM 1328 C CA . PRO A 1 176 ? 14.172 2.957 1.767 1.00 86.38 176 PRO A CA 1
ATOM 1329 C C . PRO A 1 176 ? 15.008 2.539 0.561 1.00 86.38 176 PRO A C 1
ATOM 1331 O O . PRO A 1 176 ? 14.741 1.532 -0.097 1.00 86.38 176 PRO A O 1
ATOM 1334 N N . GLY A 1 177 ? 16.022 3.339 0.249 1.00 81.69 177 GLY A N 1
ATOM 1335 C CA . GLY A 1 177 ? 16.938 3.034 -0.842 1.00 81.69 177 GLY A CA 1
ATOM 1336 C C . GLY A 1 177 ? 18.024 2.039 -0.452 1.00 81.69 177 GLY A C 1
ATOM 1337 O O . GLY A 1 177 ? 18.622 1.400 -1.327 1.00 81.69 177 GLY A O 1
ATOM 1338 N N . ASP A 1 178 ? 18.241 1.868 0.852 1.00 78.38 178 ASP A N 1
ATOM 1339 C CA . ASP A 1 178 ? 19.000 0.759 1.411 1.00 78.38 178 ASP A CA 1
ATOM 1340 C C . ASP A 1 178 ? 18.142 -0.511 1.434 1.00 78.38 178 ASP A C 1
ATOM 1342 O O . ASP A 1 178 ? 17.750 -1.036 2.473 1.00 78.38 178 ASP A O 1
ATOM 1346 N N . LEU A 1 179 ? 17.807 -0.995 0.237 1.00 67.88 179 LEU A N 1
ATOM 1347 C CA . LEU A 1 179 ? 17.280 -2.338 0.050 1.00 67.88 179 LEU A CA 1
ATOM 1348 C C . LEU A 1 179 ? 18.428 -3.337 0.256 1.00 67.88 179 LEU A C 1
ATOM 1350 O O . LEU A 1 179 ? 18.866 -3.982 -0.702 1.00 67.88 179 LEU A O 1
ATOM 1354 N N . VAL A 1 180 ? 18.980 -3.424 1.471 1.00 54.19 180 VAL A N 1
ATOM 1355 C CA . VAL A 1 180 ? 19.968 -4.456 1.796 1.00 54.19 180 VAL A CA 1
ATOM 1356 C C . VAL A 1 180 ? 19.315 -5.792 1.475 1.00 54.19 180 VAL A C 1
ATOM 1358 O O . VAL A 1 180 ? 18.303 -6.174 2.063 1.00 54.19 180 VAL A O 1
ATOM 1361 N N . SER A 1 181 ? 19.868 -6.482 0.478 1.00 51.53 181 SER A N 1
ATOM 1362 C CA . SER A 1 181 ? 19.402 -7.796 0.053 1.00 51.53 181 SER A CA 1
ATOM 1363 C C . SER A 1 181 ? 19.417 -8.743 1.254 1.00 51.53 181 SER A C 1
ATOM 1365 O O . SER A 1 181 ? 20.484 -9.210 1.640 1.00 51.53 181 SER A O 1
ATOM 1367 N N . GLY A 1 182 ? 18.250 -9.039 1.828 1.00 55.78 182 GLY A N 1
ATOM 1368 C CA . GLY A 1 182 ? 18.131 -10.042 2.887 1.00 55.78 182 GLY A CA 1
ATOM 1369 C C . GLY A 1 182 ? 17.068 -9.788 3.950 1.00 55.78 182 GLY A C 1
ATOM 1370 O O . GLY A 1 182 ? 16.730 -10.743 4.646 1.00 55.78 182 GLY A O 1
ATOM 1371 N N . ASP A 1 183 ? 16.521 -8.574 4.081 1.00 71.19 183 ASP A N 1
ATOM 1372 C CA . ASP A 1 183 ? 15.410 -8.362 5.015 1.00 71.19 183 ASP A CA 1
ATOM 1373 C C . ASP A 1 183 ? 14.076 -8.805 4.391 1.00 71.19 183 ASP A C 1
ATOM 1375 O O . ASP A 1 183 ? 13.397 -8.046 3.697 1.00 71.19 183 ASP A O 1
ATOM 1379 N N . ASP A 1 184 ? 13.703 -10.059 4.666 1.00 83.75 184 ASP A N 1
ATOM 1380 C CA . ASP A 1 184 ? 12.422 -10.684 4.290 1.00 83.75 184 ASP A CA 1
ATOM 1381 C C . ASP A 1 184 ? 11.214 -9.797 4.670 1.00 83.75 184 ASP A C 1
ATOM 1383 O O . ASP A 1 184 ? 10.174 -9.824 4.017 1.00 83.75 184 ASP A O 1
ATOM 1387 N N . ARG A 1 185 ? 11.358 -8.925 5.677 1.00 85.00 185 ARG A N 1
ATOM 1388 C CA . ARG A 1 185 ? 10.296 -8.023 6.147 1.00 85.00 185 ARG A CA 1
ATOM 1389 C C . ARG A 1 185 ? 10.038 -6.882 5.175 1.00 85.00 185 ARG A C 1
ATOM 1391 O O . ARG A 1 185 ? 8.880 -6.584 4.883 1.00 85.00 185 ARG A O 1
ATOM 1398 N N . LEU A 1 186 ? 11.093 -6.252 4.655 1.00 84.81 186 LEU A N 1
ATOM 1399 C CA . LEU A 1 186 ? 10.947 -5.192 3.657 1.00 84.81 186 LEU A CA 1
ATOM 1400 C C . LEU A 1 186 ? 10.368 -5.760 2.362 1.00 84.81 186 LEU A C 1
ATOM 1402 O O . LEU A 1 186 ? 9.496 -5.145 1.748 1.00 84.81 186 LEU A O 1
ATOM 1406 N N . ASP A 1 187 ? 10.779 -6.977 2.006 1.00 90.44 187 ASP A N 1
ATOM 1407 C CA . ASP A 1 187 ? 10.225 -7.708 0.873 1.00 90.44 187 ASP A CA 1
ATOM 1408 C C . ASP A 1 187 ? 8.709 -7.958 1.048 1.00 90.44 187 ASP A C 1
ATOM 1410 O O . ASP A 1 187 ? 7.932 -7.736 0.111 1.00 90.44 187 ASP A O 1
ATOM 1414 N N . ARG A 1 188 ? 8.258 -8.334 2.256 1.00 92.69 188 ARG A N 1
ATOM 1415 C CA . ARG A 1 188 ? 6.827 -8.469 2.596 1.00 92.69 188 ARG A CA 1
ATOM 1416 C C . ARG A 1 188 ? 6.079 -7.138 2.570 1.00 92.69 188 ARG A C 1
ATOM 1418 O O . ARG A 1 188 ? 4.977 -7.089 2.027 1.00 92.69 188 ARG A O 1
ATOM 1425 N N . ILE A 1 189 ? 6.673 -6.053 3.077 1.00 92.12 189 ILE A N 1
ATOM 1426 C CA . ILE A 1 189 ? 6.077 -4.704 3.025 1.00 92.12 189 ILE A CA 1
ATOM 1427 C C . ILE A 1 189 ? 5.835 -4.283 1.574 1.00 92.12 189 ILE A C 1
ATOM 1429 O O . ILE A 1 189 ? 4.738 -3.853 1.213 1.00 92.12 189 ILE A O 1
ATOM 1433 N N . ILE A 1 190 ? 6.845 -4.453 0.722 1.00 91.88 190 ILE A N 1
ATOM 1434 C CA . ILE A 1 190 ? 6.764 -4.161 -0.710 1.00 91.88 190 ILE A CA 1
ATOM 1435 C C . ILE A 1 190 ? 5.653 -4.984 -1.365 1.00 91.88 190 ILE A C 1
ATOM 1437 O O . ILE A 1 190 ? 4.842 -4.446 -2.126 1.00 91.88 190 ILE A O 1
ATOM 1441 N N . ALA A 1 191 ? 5.613 -6.285 -1.078 1.00 93.94 191 ALA A N 1
ATOM 1442 C CA . ALA A 1 191 ? 4.615 -7.181 -1.634 1.00 93.94 191 ALA A CA 1
ATOM 1443 C C . ALA A 1 191 ? 3.195 -6.799 -1.207 1.00 93.94 191 ALA A C 1
ATOM 1445 O O . ALA A 1 191 ? 2.311 -6.761 -2.064 1.00 93.94 191 ALA A O 1
ATOM 1446 N N . TYR A 1 192 ? 2.989 -6.435 0.060 1.00 94.94 192 TYR A N 1
ATOM 1447 C CA . TYR A 1 192 ? 1.700 -5.955 0.549 1.00 94.94 192 TYR A CA 1
ATOM 1448 C C . TYR A 1 192 ? 1.266 -4.662 -0.149 1.00 94.94 192 TYR A C 1
ATOM 1450 O O . TYR A 1 192 ? 0.147 -4.580 -0.656 1.00 94.94 192 TYR A O 1
ATOM 1458 N N . LEU A 1 193 ? 2.155 -3.667 -0.256 1.00 94.31 193 LEU A N 1
ATOM 1459 C CA . LEU A 1 193 ? 1.837 -2.401 -0.923 1.00 94.31 193 LEU A CA 1
ATOM 1460 C C . LEU A 1 193 ? 1.434 -2.624 -2.385 1.00 94.31 193 LEU A C 1
ATOM 1462 O O . LEU A 1 193 ? 0.434 -2.072 -2.846 1.00 94.31 193 LEU A O 1
ATOM 1466 N N . VAL A 1 194 ? 2.167 -3.466 -3.117 1.00 93.38 194 VAL A N 1
ATOM 1467 C CA . VAL A 1 194 ? 1.827 -3.804 -4.507 1.00 93.38 194 VAL A CA 1
ATOM 1468 C C . VAL A 1 194 ? 0.522 -4.597 -4.586 1.00 93.38 194 VAL A C 1
ATOM 1470 O O . VAL A 1 194 ? -0.308 -4.298 -5.450 1.00 93.38 194 VAL A O 1
ATOM 1473 N N . ALA A 1 195 ? 0.291 -5.547 -3.676 1.00 93.12 195 ALA A N 1
ATOM 1474 C CA . ALA A 1 195 ? -0.970 -6.277 -3.585 1.00 93.12 195 ALA A CA 1
ATOM 1475 C C . ALA A 1 195 ? -2.148 -5.324 -3.368 1.00 93.12 195 ALA A C 1
ATOM 1477 O O . ALA A 1 195 ? -3.143 -5.410 -4.082 1.00 93.12 195 ALA A O 1
ATOM 1478 N N . LYS A 1 196 ? -2.017 -4.346 -2.469 1.00 92.69 196 LYS A N 1
ATOM 1479 C CA . LYS A 1 196 ? -3.045 -3.331 -2.217 1.00 92.69 196 LYS A CA 1
ATOM 1480 C C . LYS A 1 196 ? -3.320 -2.461 -3.444 1.00 92.69 196 LYS A C 1
ATOM 1482 O O . LYS A 1 196 ? -4.469 -2.112 -3.709 1.00 92.69 196 LYS A O 1
ATOM 1487 N N . ARG A 1 197 ? -2.300 -2.137 -4.252 1.00 92.69 197 ARG A N 1
ATOM 1488 C CA . ARG A 1 197 ? -2.507 -1.428 -5.533 1.00 92.69 197 ARG A CA 1
ATOM 1489 C C . ARG A 1 197 ? -3.179 -2.308 -6.593 1.00 92.69 197 ARG A C 1
ATOM 1491 O O . ARG A 1 197 ? -3.925 -1.778 -7.417 1.00 92.69 197 ARG A O 1
ATOM 1498 N N . LEU A 1 198 ? -2.948 -3.620 -6.586 1.00 89.69 198 LEU A N 1
ATOM 1499 C CA . LEU A 1 198 ? -3.651 -4.580 -7.450 1.00 89.69 198 LEU A CA 1
ATOM 1500 C C . LEU A 1 198 ? -5.112 -4.769 -7.017 1.00 89.69 198 LEU A C 1
ATOM 1502 O O . LEU A 1 198 ? -6.027 -4.749 -7.845 1.00 89.69 198 LEU A O 1
ATOM 1506 N N . GLN A 1 199 ? -5.329 -4.901 -5.713 1.00 88.69 199 GLN A N 1
ATOM 1507 C CA . GLN A 1 199 ? -6.609 -5.166 -5.083 1.00 88.69 199 GLN A CA 1
ATOM 1508 C C . GLN A 1 199 ? -6.855 -4.156 -3.953 1.00 88.69 199 GLN A C 1
ATOM 1510 O O . GLN A 1 199 ? -6.601 -4.452 -2.786 1.00 88.69 199 GLN A O 1
ATOM 1515 N N . PRO A 1 200 ? -7.424 -2.974 -4.264 1.00 86.38 200 PRO A N 1
ATOM 1516 C CA . PRO A 1 200 ? -7.709 -1.947 -3.257 1.00 86.38 200 PRO A CA 1
ATOM 1517 C C . PRO A 1 200 ? -8.659 -2.411 -2.156 1.00 86.38 200 PRO A C 1
ATOM 1519 O O . PRO A 1 200 ? -8.682 -1.827 -1.077 1.00 86.38 200 PRO A O 1
ATOM 1522 N N . ALA A 1 201 ? -9.432 -3.466 -2.427 1.00 86.19 201 ALA A N 1
ATOM 1523 C CA . ALA A 1 201 ? -10.269 -4.117 -1.436 1.00 86.19 201 ALA A CA 1
ATOM 1524 C C . ALA A 1 201 ? -9.467 -4.605 -0.219 1.00 86.19 201 ALA A C 1
ATOM 1526 O O . ALA A 1 201 ? -10.062 -4.717 0.837 1.00 86.19 201 ALA A O 1
ATOM 1527 N N . LEU A 1 202 ? -8.149 -4.853 -0.320 1.00 87.12 202 LEU A N 1
ATOM 1528 C CA . LEU A 1 202 ? -7.307 -5.275 0.815 1.00 87.12 202 LEU A CA 1
ATOM 1529 C C . LEU A 1 202 ? -7.326 -4.296 1.996 1.00 87.12 202 LEU A C 1
ATOM 1531 O O . LEU A 1 202 ? -7.216 -4.735 3.131 1.00 87.12 202 LEU A O 1
ATOM 1535 N N . GLY A 1 203 ? -7.535 -3.000 1.742 1.00 83.69 203 GLY A N 1
ATOM 1536 C CA . GLY A 1 203 ? -7.745 -2.004 2.802 1.00 83.69 203 GLY A CA 1
ATOM 1537 C C . GLY A 1 203 ? -9.196 -1.900 3.293 1.00 83.69 203 GLY A C 1
ATOM 1538 O O . GLY A 1 203 ? -9.521 -0.982 4.036 1.00 83.69 203 GLY A O 1
ATOM 1539 N N . ARG A 1 204 ? -10.095 -2.776 2.827 1.00 86.31 204 ARG A N 1
ATOM 1540 C CA . ARG A 1 204 ? -11.528 -2.815 3.155 1.00 86.31 204 ARG A CA 1
ATOM 1541 C C . ARG A 1 204 ? -11.886 -4.191 3.713 1.00 86.31 204 ARG A C 1
ATOM 1543 O O . ARG A 1 204 ? -12.205 -5.096 2.936 1.00 86.31 204 ARG A O 1
ATOM 1550 N N . PRO A 1 205 ? -11.822 -4.367 5.039 1.00 84.75 205 PRO A N 1
ATOM 1551 C CA . PRO A 1 205 ? -12.056 -5.655 5.681 1.00 84.75 205 PRO A CA 1
ATOM 1552 C C . PRO A 1 205 ? -13.385 -6.312 5.287 1.00 84.75 205 PRO A C 1
ATOM 1554 O O . PRO A 1 205 ? -13.438 -7.524 5.098 1.00 84.75 205 PRO A O 1
ATOM 1557 N N . GLU A 1 206 ? -14.431 -5.510 5.064 1.00 85.81 206 GLU A N 1
ATOM 1558 C CA . GLU A 1 206 ? -15.771 -5.960 4.676 1.00 85.81 206 GLU A CA 1
ATOM 1559 C C . GLU A 1 206 ? -15.836 -6.650 3.301 1.00 85.81 206 GLU A C 1
ATOM 1561 O O . GLU A 1 206 ? -16.822 -7.311 2.975 1.00 85.81 206 GLU A O 1
ATOM 1566 N N . ALA A 1 207 ? -14.799 -6.501 2.472 1.00 86.25 207 ALA A N 1
ATOM 1567 C CA . ALA A 1 207 ? -14.739 -7.103 1.144 1.00 86.25 207 ALA A CA 1
ATOM 1568 C C . ALA A 1 207 ? -14.305 -8.580 1.161 1.00 86.25 207 ALA A C 1
ATOM 1570 O O . ALA A 1 207 ? -14.334 -9.238 0.116 1.00 86.25 207 ALA A O 1
ATOM 1571 N N . PHE A 1 208 ? -13.893 -9.109 2.316 1.00 88.12 208 PHE A N 1
ATOM 1572 C CA . PHE A 1 208 ? -13.364 -10.462 2.449 1.00 88.12 208 PHE A CA 1
ATOM 1573 C C . PHE A 1 208 ? -13.962 -11.208 3.633 1.00 88.12 208 PHE A C 1
ATOM 1575 O O . PHE A 1 208 ? -14.637 -10.653 4.491 1.00 88.12 208 PHE A O 1
ATOM 1582 N N . ARG A 1 209 ? -13.691 -12.514 3.682 1.00 89.06 209 ARG A N 1
ATOM 1583 C CA . ARG A 1 209 ? -14.064 -13.337 4.831 1.00 89.06 209 ARG A CA 1
ATOM 1584 C C . ARG A 1 209 ? -13.195 -13.002 6.042 1.00 89.06 209 ARG A C 1
ATOM 1586 O O . ARG A 1 209 ? -11.995 -12.756 5.890 1.00 89.06 209 ARG A O 1
ATOM 1593 N N . ALA A 1 210 ? -13.794 -13.075 7.227 1.00 87.31 210 ALA A N 1
ATOM 1594 C CA . ALA A 1 210 ? -13.146 -12.744 8.491 1.00 87.31 210 ALA A CA 1
ATOM 1595 C C . ALA A 1 210 ? -11.860 -13.549 8.730 1.00 87.31 210 ALA A C 1
ATOM 1597 O O . ALA A 1 210 ? -10.887 -12.991 9.224 1.00 87.31 210 ALA A O 1
ATOM 1598 N N . GLU A 1 211 ? -11.798 -14.820 8.316 1.00 88.88 211 GLU A N 1
ATOM 1599 C CA . GLU A 1 211 ? -10.604 -15.653 8.512 1.00 88.88 211 GLU A CA 1
ATOM 1600 C C . GLU A 1 211 ? -9.403 -15.121 7.719 1.00 88.88 211 GLU A C 1
ATOM 1602 O O . GLU A 1 211 ? -8.296 -15.042 8.242 1.00 88.88 211 GLU A O 1
ATOM 1607 N N . ARG A 1 212 ? -9.626 -14.685 6.472 1.00 90.00 212 ARG A N 1
ATOM 1608 C CA . ARG A 1 212 ? -8.570 -14.104 5.624 1.00 90.00 212 ARG A CA 1
ATOM 1609 C C . ARG A 1 212 ? -8.125 -12.736 6.120 1.00 90.00 212 ARG A C 1
ATOM 1611 O O . ARG A 1 212 ? -6.946 -12.409 6.031 1.00 90.00 212 ARG A O 1
ATOM 1618 N N . MET A 1 213 ? -9.055 -11.946 6.652 1.00 90.44 213 MET A N 1
ATOM 1619 C CA . MET A 1 213 ? -8.723 -10.665 7.276 1.00 90.44 213 MET A CA 1
ATOM 1620 C C . MET A 1 213 ? -7.966 -10.857 8.588 1.00 90.44 213 MET A C 1
ATOM 1622 O O . MET A 1 213 ? -7.041 -10.101 8.853 1.00 90.44 213 MET A O 1
ATOM 1626 N N . ALA A 1 214 ? -8.284 -11.890 9.370 1.00 90.25 214 ALA A N 1
ATOM 1627 C CA . ALA A 1 214 ? -7.507 -12.251 10.549 1.00 90.25 214 ALA A CA 1
ATOM 1628 C C . ALA A 1 214 ? -6.084 -12.689 10.168 1.00 90.25 214 ALA A C 1
ATOM 1630 O O . ALA A 1 214 ? -5.131 -12.202 10.761 1.00 90.25 214 ALA A O 1
ATOM 1631 N N . GLU A 1 215 ? -5.917 -13.537 9.146 1.00 91.56 215 GLU A N 1
ATOM 1632 C CA . GLU A 1 215 ? -4.588 -13.896 8.621 1.00 91.56 215 GLU A CA 1
ATOM 1633 C C . GLU A 1 215 ? -3.798 -12.654 8.182 1.00 91.56 215 GLU A C 1
ATOM 1635 O O . GLU A 1 215 ? -2.635 -12.501 8.547 1.00 91.56 215 GLU A O 1
ATOM 1640 N N . LEU A 1 216 ? -4.432 -11.737 7.444 1.00 93.06 216 LEU A N 1
ATOM 1641 C CA . LEU A 1 216 ? -3.796 -10.488 7.031 1.00 93.06 216 LEU A CA 1
ATOM 1642 C C . LEU A 1 216 ? -3.434 -9.606 8.235 1.00 93.06 216 LEU A C 1
ATOM 1644 O O . LEU A 1 216 ? -2.335 -9.061 8.284 1.00 93.06 216 LEU A O 1
ATOM 1648 N N . GLY A 1 217 ? -4.332 -9.485 9.212 1.00 93.12 217 GLY A N 1
ATOM 1649 C CA . GLY A 1 217 ? -4.115 -8.700 10.423 1.00 93.12 217 GLY A CA 1
ATOM 1650 C C . GLY A 1 217 ? -2.912 -9.178 11.236 1.00 93.12 217 GLY A C 1
ATOM 1651 O O . GLY A 1 217 ? -2.145 -8.338 11.694 1.00 93.12 217 GLY A O 1
ATOM 1652 N N . GLU A 1 218 ? -2.688 -10.493 11.337 1.00 93.38 218 GLU A N 1
ATOM 1653 C CA . GLU A 1 218 ? -1.489 -11.059 11.982 1.00 93.38 218 GLU A CA 1
ATOM 1654 C C . GLU A 1 218 ? -0.210 -10.605 11.276 1.00 93.38 218 GLU A C 1
ATOM 1656 O O . GLU A 1 218 ? 0.745 -10.170 11.917 1.00 93.38 218 GLU A O 1
ATOM 1661 N N . VAL A 1 219 ? -0.202 -10.655 9.940 1.00 94.00 219 VAL A N 1
ATOM 1662 C CA . VAL A 1 219 ? 0.953 -10.226 9.144 1.00 94.00 219 VAL A CA 1
ATOM 1663 C C . VAL A 1 219 ? 1.215 -8.730 9.311 1.00 94.00 219 VAL A C 1
ATOM 1665 O O . VAL A 1 219 ? 2.362 -8.322 9.487 1.00 94.00 219 VAL A O 1
ATOM 1668 N N . LEU A 1 220 ? 0.171 -7.897 9.270 1.00 94.69 220 LEU A N 1
ATOM 1669 C CA . LEU A 1 220 ? 0.330 -6.452 9.450 1.00 94.69 220 LEU A CA 1
ATOM 1670 C C . LEU A 1 220 ? 0.792 -6.103 10.868 1.00 94.69 220 LEU A C 1
ATOM 1672 O O . LEU A 1 220 ? 1.640 -5.226 11.026 1.00 94.69 220 LEU A O 1
ATOM 1676 N N . ASP A 1 221 ? 0.273 -6.789 11.886 1.00 94.50 221 ASP A N 1
ATOM 1677 C CA . ASP A 1 221 ? 0.700 -6.585 13.266 1.00 94.50 221 ASP A CA 1
ATOM 1678 C C . ASP A 1 221 ? 2.162 -6.975 13.474 1.00 94.50 221 ASP A C 1
ATOM 1680 O O . ASP A 1 221 ? 2.907 -6.209 14.084 1.00 94.50 221 ASP A O 1
ATOM 1684 N N . GLU A 1 222 ? 2.584 -8.116 12.917 1.00 93.44 222 GLU A N 1
ATOM 1685 C CA . GLU A 1 222 ? 3.974 -8.571 12.936 1.00 93.44 222 GLU A CA 1
ATOM 1686 C C . GLU A 1 222 ? 4.896 -7.515 12.311 1.00 93.44 222 GLU A C 1
ATOM 1688 O O . GLU A 1 222 ? 5.875 -7.099 12.931 1.00 93.44 222 GLU A O 1
ATOM 1693 N N . LEU A 1 223 ? 4.573 -7.032 11.108 1.00 93.19 223 LEU A N 1
ATOM 1694 C CA . LEU A 1 223 ? 5.388 -6.037 10.404 1.00 93.19 223 LEU A CA 1
ATOM 1695 C C . LEU A 1 223 ? 5.451 -4.700 11.154 1.00 93.19 223 LEU A C 1
ATOM 1697 O O . LEU A 1 223 ? 6.519 -4.091 11.235 1.00 93.19 223 LEU A 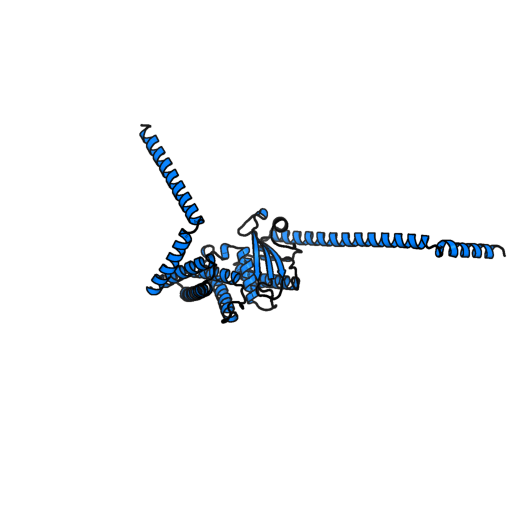O 1
ATOM 1701 N N . LEU A 1 224 ? 4.336 -4.254 11.739 1.00 92.62 224 LEU A N 1
ATOM 1702 C CA . LEU A 1 224 ? 4.299 -3.036 12.548 1.00 92.62 224 LEU A CA 1
ATOM 1703 C C . LEU A 1 224 ? 5.083 -3.194 13.857 1.00 92.62 224 LEU A C 1
ATOM 1705 O O . LEU 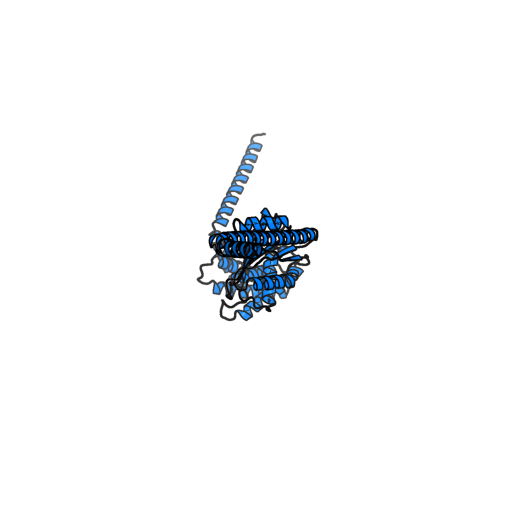A 1 224 ? 5.830 -2.290 14.217 1.00 92.62 224 LEU A O 1
ATOM 1709 N N . ALA A 1 225 ? 4.962 -4.331 14.547 1.00 90.06 225 ALA A N 1
ATOM 1710 C CA . ALA A 1 225 ? 5.708 -4.604 15.775 1.00 90.06 225 ALA A CA 1
ATOM 1711 C C . ALA A 1 225 ? 7.223 -4.648 15.519 1.00 90.06 225 ALA A C 1
ATOM 1713 O O . ALA A 1 225 ? 8.001 -4.121 16.309 1.00 90.06 225 ALA A O 1
ATOM 1714 N N . ARG A 1 226 ? 7.656 -5.206 14.383 1.00 87.06 226 ARG A N 1
ATOM 1715 C CA . ARG A 1 226 ? 9.072 -5.179 13.985 1.00 87.06 226 ARG A CA 1
ATOM 1716 C C . ARG A 1 226 ? 9.563 -3.777 13.641 1.00 87.06 226 ARG A C 1
ATOM 1718 O O . ARG A 1 226 ? 10.686 -3.436 13.997 1.00 87.06 226 ARG A O 1
ATOM 1725 N N . ASP A 1 227 ? 8.748 -2.956 12.979 1.00 87.25 227 ASP A N 1
ATOM 1726 C CA . ASP A 1 227 ? 9.107 -1.549 12.760 1.00 87.25 227 ASP A CA 1
ATOM 1727 C C . ASP A 1 227 ? 9.207 -0.779 14.084 1.00 87.25 227 ASP A C 1
ATOM 1729 O O . ASP A 1 227 ? 10.093 0.059 14.223 1.00 87.25 227 ASP A O 1
ATOM 1733 N N . ASP A 1 228 ? 8.348 -1.089 15.063 1.00 86.00 228 ASP A N 1
ATOM 1734 C CA . ASP A 1 228 ? 8.408 -0.530 16.421 1.00 86.00 228 ASP A CA 1
ATOM 1735 C C . ASP A 1 228 ? 9.730 -0.888 17.129 1.00 86.00 228 ASP A C 1
ATOM 1737 O O . ASP A 1 228 ? 10.356 -0.018 17.733 1.00 86.00 228 ASP A O 1
ATOM 1741 N N . GLU A 1 229 ? 10.188 -2.139 17.009 1.00 83.88 229 GLU A N 1
ATOM 1742 C CA . GLU A 1 229 ? 11.474 -2.598 17.560 1.00 83.88 229 GLU A CA 1
ATOM 1743 C C . GLU A 1 229 ? 12.678 -1.871 16.941 1.00 83.88 229 GLU A C 1
ATOM 1745 O O . GLU A 1 229 ? 13.612 -1.509 17.656 1.00 83.88 229 GLU A O 1
ATOM 1750 N N . ILE A 1 230 ? 12.666 -1.665 15.619 1.00 80.69 230 ILE A N 1
ATOM 1751 C CA . ILE A 1 230 ? 13.781 -1.046 14.884 1.00 80.69 230 ILE A CA 1
ATOM 1752 C C . ILE A 1 230 ? 13.842 0.460 15.142 1.00 80.69 230 ILE A C 1
ATOM 1754 O O . ILE A 1 230 ? 14.925 1.003 15.347 1.00 80.69 230 ILE A O 1
ATOM 1758 N N . ARG A 1 231 ? 12.683 1.129 15.144 1.00 77.31 231 ARG A N 1
ATOM 1759 C CA . ARG A 1 231 ? 12.597 2.589 15.258 1.00 77.31 231 ARG A CA 1
ATOM 1760 C C . ARG A 1 231 ? 13.147 3.106 16.589 1.00 77.31 231 ARG A C 1
ATOM 1762 O O . ARG A 1 231 ? 13.707 4.196 16.629 1.00 77.31 231 ARG A O 1
ATOM 1769 N N . GLY A 1 232 ? 13.031 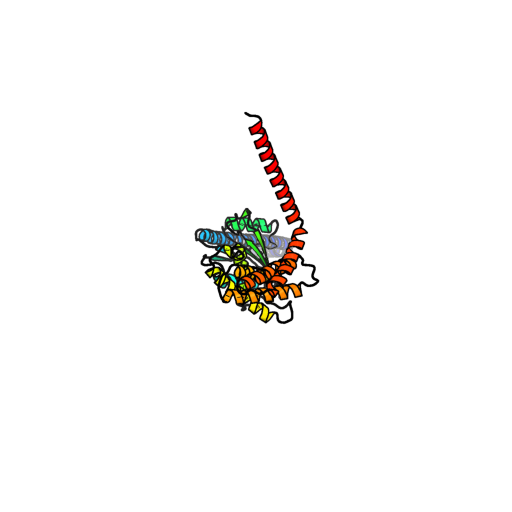2.335 17.673 1.00 67.00 232 GLY A N 1
ATOM 1770 C CA . GLY A 1 232 ? 13.513 2.767 18.986 1.00 67.00 232 GLY A CA 1
ATOM 1771 C C . GLY A 1 232 ? 12.948 4.148 19.388 1.00 67.00 232 GLY A C 1
ATOM 1772 O O . GLY A 1 232 ? 11.828 4.489 19.000 1.00 67.00 232 GLY A O 1
ATOM 1773 N N . PRO A 1 233 ? 13.679 4.960 20.176 1.00 58.22 233 PRO A N 1
ATOM 1774 C CA . PRO A 1 233 ? 13.237 6.303 20.565 1.00 58.22 233 PRO A CA 1
ATOM 1775 C C . PRO A 1 233 ? 13.364 7.354 19.444 1.00 58.22 233 PRO A C 1
ATOM 1777 O O . PRO A 1 233 ? 12.720 8.400 19.532 1.00 58.22 233 PRO A O 1
ATOM 1780 N N . ASP A 1 234 ? 14.152 7.089 18.396 1.00 56.94 234 ASP A N 1
ATOM 1781 C CA . ASP A 1 234 ? 14.376 8.016 17.284 1.00 56.94 234 ASP A CA 1
ATOM 1782 C C . ASP A 1 234 ? 13.332 7.797 16.179 1.00 56.94 234 ASP A C 1
ATOM 1784 O O . ASP A 1 234 ? 13.375 6.848 15.397 1.00 56.94 234 ASP A O 1
ATOM 1788 N N . ALA A 1 235 ? 12.366 8.714 16.096 1.00 57.91 235 ALA A N 1
ATOM 1789 C CA . ALA A 1 235 ? 11.162 8.571 15.277 1.00 57.91 235 ALA A CA 1
ATOM 1790 C C . ALA A 1 235 ? 11.400 8.407 13.760 1.00 57.91 235 ALA A C 1
ATOM 1792 O O . ALA A 1 235 ? 10.463 8.006 13.065 1.00 57.91 235 ALA A O 1
ATOM 1793 N N . ASP A 1 236 ? 12.608 8.664 13.254 1.00 56.88 236 ASP A N 1
ATOM 1794 C CA . ASP A 1 236 ? 12.921 8.707 11.820 1.00 56.88 236 ASP A CA 1
ATOM 1795 C C . ASP A 1 236 ? 13.689 7.476 11.298 1.00 56.88 236 ASP A C 1
ATOM 1797 O O . ASP A 1 236 ? 13.842 7.325 10.085 1.00 56.88 236 ASP A O 1
ATOM 1801 N N . ALA A 1 237 ? 14.123 6.559 12.174 1.00 63.41 237 ALA A N 1
ATOM 1802 C CA . ALA A 1 237 ? 14.956 5.403 11.816 1.00 63.41 237 ALA A CA 1
ATOM 1803 C C . ALA A 1 237 ? 14.182 4.066 11.829 1.00 63.41 237 ALA A C 1
ATOM 1805 O O . ALA A 1 237 ? 14.561 3.124 12.515 1.00 63.41 237 ALA A O 1
ATOM 1806 N N . GLY A 1 238 ? 13.071 3.981 11.089 1.00 73.06 238 GLY A N 1
ATOM 1807 C CA . GLY A 1 238 ? 12.288 2.743 10.927 1.00 73.06 238 GLY A CA 1
ATOM 1808 C C . GLY A 1 238 ? 12.557 2.005 9.609 1.00 73.06 238 GLY A C 1
ATOM 1809 O O . GLY A 1 238 ? 13.148 2.554 8.681 1.00 73.06 238 GLY A O 1
ATOM 1810 N N . LEU A 1 239 ? 12.046 0.777 9.500 1.00 80.75 239 LEU A N 1
ATOM 1811 C CA . LEU A 1 239 ? 11.979 0.019 8.244 1.00 80.75 239 LEU A CA 1
ATOM 1812 C C . LEU A 1 239 ? 10.991 0.670 7.259 1.00 80.75 239 LEU A C 1
ATOM 1814 O O . LEU A 1 239 ? 11.184 0.633 6.044 1.00 80.75 239 LEU A O 1
ATOM 1818 N N . MET A 1 240 ? 9.919 1.268 7.788 1.00 86.56 240 MET A N 1
ATOM 1819 C CA . MET A 1 240 ? 8.862 1.921 7.023 1.00 86.56 240 MET A CA 1
ATOM 1820 C C . MET A 1 240 ? 8.969 3.452 7.076 1.00 86.56 240 MET A C 1
ATOM 1822 O O . MET A 1 240 ? 8.916 4.046 8.163 1.00 86.56 240 MET A O 1
ATOM 1826 N N . PRO A 1 241 ? 8.985 4.128 5.911 1.00 85.25 241 PRO A N 1
ATOM 1827 C CA . PRO A 1 241 ? 8.786 5.571 5.845 1.00 85.25 241 PRO A CA 1
ATOM 1828 C C . PRO A 1 241 ? 7.457 5.980 6.502 1.00 85.25 241 PRO A C 1
ATOM 1830 O O . PRO A 1 241 ? 6.499 5.199 6.474 1.00 85.25 241 PRO A O 1
ATOM 1833 N N . PRO A 1 242 ? 7.333 7.201 7.059 1.00 83.19 242 PRO A N 1
ATOM 1834 C CA . PRO A 1 242 ? 6.143 7.612 7.810 1.00 83.19 242 PRO A CA 1
ATOM 1835 C C . PRO A 1 242 ? 4.822 7.439 7.048 1.00 83.19 242 PRO A C 1
ATOM 1837 O O . PRO A 1 242 ? 3.825 7.025 7.634 1.00 83.19 242 PRO A O 1
ATOM 1840 N N . ALA A 1 243 ? 4.809 7.717 5.740 1.00 84.56 243 ALA A N 1
ATOM 1841 C CA . ALA A 1 243 ? 3.620 7.549 4.906 1.00 84.56 243 ALA A CA 1
ATOM 1842 C C . ALA A 1 243 ? 3.210 6.075 4.750 1.00 84.56 243 ALA A C 1
ATOM 1844 O O . ALA A 1 243 ? 2.034 5.755 4.901 1.00 84.56 243 ALA A O 1
ATOM 1845 N N . VAL A 1 244 ? 4.181 5.185 4.512 1.00 89.62 244 VAL A N 1
ATOM 1846 C CA . VAL A 1 244 ? 3.952 3.734 4.410 1.00 89.62 244 VAL A CA 1
ATOM 1847 C C . VAL A 1 244 ? 3.450 3.195 5.741 1.00 89.62 244 VAL A C 1
ATOM 1849 O O . VAL A 1 244 ? 2.435 2.510 5.789 1.00 89.62 244 VAL A O 1
ATOM 1852 N N . ARG A 1 245 ? 4.107 3.568 6.840 1.00 89.50 245 ARG A N 1
ATOM 1853 C CA . ARG A 1 245 ? 3.700 3.137 8.174 1.00 89.50 245 ARG A CA 1
ATOM 1854 C C . ARG A 1 245 ? 2.263 3.545 8.499 1.00 89.50 245 ARG A C 1
ATOM 1856 O O . ARG A 1 245 ? 1.510 2.728 9.017 1.00 89.50 245 ARG A O 1
ATOM 1863 N N . ARG A 1 246 ? 1.865 4.784 8.180 1.00 87.69 246 ARG A N 1
ATOM 1864 C CA . ARG A 1 246 ? 0.476 5.233 8.371 1.00 87.69 246 ARG A CA 1
ATOM 1865 C C . ARG A 1 246 ? -0.512 4.364 7.599 1.00 87.69 246 ARG A C 1
ATOM 1867 O O . ARG A 1 246 ? -1.525 3.986 8.174 1.00 87.69 246 ARG A O 1
ATOM 1874 N N . GLU A 1 247 ? -0.194 4.017 6.353 1.00 90.81 247 GLU A N 1
ATOM 1875 C CA . GLU A 1 247 ? -1.030 3.140 5.526 1.00 90.81 247 GLU A CA 1
ATOM 1876 C C . GLU A 1 247 ? -1.205 1.749 6.169 1.00 90.81 247 GLU A C 1
ATOM 1878 O O . GLU A 1 247 ? -2.324 1.249 6.250 1.00 90.81 247 GLU A O 1
ATOM 1883 N N . PHE A 1 248 ? -0.139 1.163 6.725 1.00 93.69 248 PHE A N 1
ATOM 1884 C CA . PHE A 1 248 ? -0.217 -0.101 7.472 1.00 93.69 248 PHE A CA 1
ATOM 1885 C C . PHE A 1 248 ? -1.023 0.023 8.770 1.00 93.69 248 PHE A C 1
ATOM 1887 O O . PHE A 1 248 ? -1.840 -0.845 9.071 1.00 93.69 248 PHE A O 1
ATOM 1894 N N . GLU A 1 249 ? -0.816 1.091 9.548 1.00 92.38 249 GLU A N 1
ATOM 1895 C CA . GLU A 1 249 ? -1.574 1.328 10.783 1.00 92.38 249 GLU A CA 1
ATOM 1896 C C . GLU A 1 249 ? -3.077 1.501 10.501 1.00 92.38 249 GLU A C 1
ATOM 1898 O O . GLU A 1 249 ? -3.897 1.012 11.275 1.00 92.38 249 GLU A O 1
ATOM 1903 N N . GLN A 1 250 ? -3.439 2.178 9.403 1.00 90.88 250 GLN A N 1
ATOM 1904 C CA . GLN A 1 250 ? -4.828 2.331 8.946 1.00 90.88 250 GLN A CA 1
ATOM 1905 C C . GLN A 1 250 ? -5.448 0.981 8.584 1.00 90.88 250 GLN A C 1
ATOM 1907 O O . GLN A 1 250 ? -6.516 0.647 9.092 1.00 90.88 250 GLN A O 1
ATOM 1912 N N . ASP A 1 251 ? -4.770 0.186 7.755 1.00 93.19 251 ASP A N 1
ATOM 1913 C CA . ASP A 1 251 ? -5.294 -1.109 7.315 1.00 93.19 251 ASP A CA 1
ATOM 1914 C C . ASP A 1 251 ? -5.426 -2.088 8.494 1.00 93.19 251 ASP A C 1
ATOM 1916 O O . ASP A 1 251 ? -6.456 -2.745 8.653 1.00 93.19 251 ASP A O 1
ATOM 1920 N N . PHE A 1 252 ? -4.424 -2.135 9.378 1.00 94.50 252 PHE A N 1
ATOM 1921 C CA . PHE A 1 252 ? -4.474 -2.941 10.598 1.00 94.50 252 PHE A CA 1
ATOM 1922 C C . PHE A 1 252 ? -5.599 -2.493 11.542 1.00 94.50 252 PHE A C 1
ATOM 1924 O O . PHE A 1 252 ? -6.321 -3.328 12.095 1.00 94.50 252 PHE A O 1
ATOM 1931 N N . GLY A 1 253 ? -5.781 -1.178 11.704 1.00 91.50 253 GLY A N 1
ATOM 1932 C CA . GLY A 1 253 ? -6.883 -0.600 12.468 1.00 91.50 253 GLY A CA 1
ATOM 1933 C C . GLY A 1 253 ? -8.241 -1.012 11.904 1.00 91.50 253 GLY A C 1
ATOM 1934 O O . GLY A 1 253 ? -9.067 -1.547 12.639 1.00 91.50 253 GLY A O 1
ATOM 1935 N N . ALA A 1 254 ? -8.443 -0.857 10.594 1.00 89.56 254 ALA A N 1
ATOM 1936 C CA . ALA A 1 254 ? -9.676 -1.251 9.920 1.00 89.56 254 ALA A CA 1
ATOM 1937 C C . ALA A 1 254 ? -9.983 -2.743 10.127 1.00 89.56 254 ALA A C 1
ATOM 1939 O O . ALA A 1 254 ? -11.092 -3.091 10.537 1.00 89.56 254 ALA A O 1
ATOM 1940 N N . ILE A 1 255 ? -8.999 -3.624 9.909 1.00 91.81 255 ILE A N 1
ATOM 1941 C CA . ILE A 1 255 ? -9.148 -5.073 10.128 1.00 91.81 255 ILE A CA 1
ATOM 1942 C C . ILE A 1 255 ? -9.559 -5.356 11.575 1.00 91.81 255 ILE A C 1
ATOM 1944 O O . ILE A 1 255 ? -10.526 -6.076 11.814 1.00 91.81 255 ILE A O 1
ATOM 1948 N N . THR A 1 256 ? -8.870 -4.747 12.541 1.00 91.50 256 THR A N 1
ATOM 1949 C CA . THR A 1 256 ? -9.141 -4.930 13.974 1.00 91.50 256 THR A CA 1
ATOM 1950 C C . THR A 1 256 ? -10.571 -4.537 14.352 1.00 91.50 256 THR A C 1
ATOM 1952 O O . THR A 1 256 ? -11.202 -5.200 15.178 1.00 91.50 256 THR A O 1
ATOM 1955 N N . MET A 1 257 ? -11.101 -3.477 13.738 1.00 86.38 257 MET A N 1
ATOM 1956 C CA . MET A 1 257 ? -12.466 -3.002 13.977 1.00 86.38 257 MET A CA 1
ATOM 1957 C C . MET A 1 257 ? -13.539 -3.936 13.404 1.00 86.38 257 MET A C 1
ATOM 1959 O O . MET A 1 257 ? -14.644 -3.979 13.945 1.00 86.38 257 MET A O 1
ATOM 1963 N N . HIS A 1 258 ? -13.224 -4.662 12.328 1.00 85.25 258 HIS A N 1
ATOM 1964 C CA . HIS A 1 258 ? -14.164 -5.544 11.632 1.00 85.25 258 HIS A CA 1
ATOM 1965 C C . HIS A 1 258 ? -14.174 -6.984 12.157 1.00 85.25 258 HIS A C 1
ATOM 1967 O O . HIS A 1 258 ? -15.151 -7.703 11.966 1.00 85.25 258 HIS A O 1
ATOM 1973 N N . LEU A 1 259 ? -13.101 -7.428 12.814 1.00 84.38 259 LEU A N 1
ATOM 1974 C CA . LEU A 1 259 ? -13.130 -8.696 13.539 1.00 84.38 259 LEU A CA 1
ATOM 1975 C C . LEU A 1 259 ? -14.150 -8.613 14.685 1.00 84.38 259 LEU A C 1
ATOM 1977 O O . LEU A 1 259 ? -14.420 -7.533 15.199 1.00 84.38 259 LEU A O 1
ATOM 1981 N N . GLU A 1 260 ? -14.734 -9.735 15.099 1.00 80.75 260 GLU A N 1
ATOM 1982 C CA . GLU A 1 260 ? -15.709 -9.750 16.196 1.00 80.75 260 GLU A CA 1
ATOM 1983 C C . GLU A 1 260 ? -15.430 -10.896 17.169 1.00 80.75 260 GLU A C 1
ATOM 1985 O O . GLU A 1 260 ? -15.112 -12.015 16.764 1.00 80.75 260 GLU A O 1
ATOM 1990 N N . GLY A 1 261 ? -15.567 -10.618 18.469 1.00 68.94 261 GLY A N 1
ATOM 1991 C CA . GLY A 1 261 ? -15.772 -11.641 19.500 1.00 68.94 261 GLY A CA 1
ATOM 1992 C C . GLY A 1 261 ? -14.566 -12.521 19.842 1.00 68.94 261 GLY A C 1
ATOM 1993 O O . GLY A 1 261 ? -14.747 -13.571 20.455 1.00 68.94 261 GLY A O 1
ATOM 1994 N N . THR A 1 262 ? -13.340 -12.127 19.482 1.00 76.19 262 THR A N 1
ATOM 1995 C CA . THR A 1 262 ? -12.126 -12.909 19.789 1.00 76.19 262 THR A CA 1
ATOM 1996 C C . THR A 1 262 ? -11.264 -12.239 20.862 1.00 76.19 262 THR A C 1
ATOM 1998 O O . THR A 1 262 ? -11.131 -11.017 20.894 1.00 76.19 262 THR A O 1
ATOM 2001 N N . ALA A 1 263 ? -10.611 -13.031 21.722 1.00 83.62 263 ALA A N 1
ATOM 2002 C CA . ALA A 1 263 ? -9.612 -12.514 22.672 1.00 83.62 263 ALA A CA 1
ATOM 2003 C C . ALA A 1 263 ? -8.483 -11.754 21.948 1.00 83.62 263 ALA A C 1
ATOM 2005 O O . ALA A 1 263 ? -8.040 -10.696 22.388 1.00 83.62 263 ALA A O 1
ATOM 2006 N N . ARG A 1 264 ? -8.106 -12.250 20.766 1.00 86.00 264 ARG A N 1
ATOM 2007 C CA . ARG A 1 264 ? -7.139 -11.625 19.861 1.00 86.00 264 ARG A CA 1
ATOM 2008 C C . ARG A 1 264 ? -7.530 -10.204 19.458 1.00 86.00 264 ARG A C 1
ATOM 2010 O O . ARG A 1 264 ? -6.683 -9.318 19.469 1.00 86.00 264 ARG A O 1
ATOM 2017 N N . GLN A 1 265 ? -8.808 -9.963 19.160 1.00 88.88 265 GLN A N 1
ATOM 2018 C CA . GLN A 1 265 ? -9.286 -8.620 18.841 1.00 88.88 265 GLN A CA 1
ATOM 2019 C C . GLN A 1 265 ? -9.027 -7.638 19.990 1.00 88.88 265 GLN A C 1
ATOM 2021 O O . GLN A 1 265 ? -8.646 -6.501 19.735 1.00 88.88 265 GLN A O 1
ATOM 2026 N N . GLN A 1 266 ? -9.193 -8.055 21.249 1.00 90.06 266 GLN A N 1
ATOM 2027 C CA . GLN A 1 266 ? -8.955 -7.171 22.396 1.00 90.06 266 GLN A CA 1
ATOM 2028 C C . GLN A 1 266 ? -7.485 -6.762 22.510 1.00 90.06 266 GLN A C 1
ATOM 2030 O O . GLN A 1 266 ? -7.178 -5.593 22.753 1.00 90.06 266 GLN A O 1
ATOM 2035 N N . GLU A 1 267 ? -6.570 -7.702 22.275 1.00 92.25 267 GLU A N 1
ATOM 2036 C CA . GLU A 1 267 ? -5.137 -7.412 22.233 1.00 92.25 267 GLU A CA 1
ATOM 2037 C C . GLU A 1 267 ? -4.784 -6.457 21.086 1.00 92.25 267 GLU A C 1
ATOM 2039 O O . GLU A 1 267 ? -4.011 -5.514 21.271 1.00 92.25 267 GLU A O 1
ATOM 2044 N N . TRP A 1 268 ? -5.377 -6.662 19.908 1.00 94.06 268 TRP A N 1
ATOM 2045 C CA . TRP A 1 268 ? -5.168 -5.797 18.747 1.00 94.06 268 TRP A CA 1
ATOM 2046 C C . TRP A 1 268 ? -5.741 -4.400 18.967 1.00 94.06 268 TRP A C 1
ATOM 2048 O O . TRP A 1 268 ? -5.063 -3.417 18.677 1.00 94.06 268 TRP A O 1
ATOM 2058 N N . LEU A 1 269 ? -6.931 -4.283 19.563 1.00 92.69 269 LEU A N 1
ATOM 2059 C CA . LEU A 1 269 ? -7.521 -2.999 19.946 1.00 92.69 269 LEU A CA 1
ATOM 2060 C C . LEU A 1 269 ? -6.600 -2.238 20.903 1.00 92.69 269 LEU A C 1
ATOM 2062 O O . LEU A 1 269 ? -6.388 -1.039 20.724 1.00 92.69 269 LEU A O 1
ATOM 2066 N N . ALA A 1 270 ? -5.993 -2.918 21.881 1.00 93.62 270 ALA A N 1
ATOM 2067 C CA . ALA A 1 270 ? -5.011 -2.297 22.766 1.00 93.62 270 ALA A CA 1
ATOM 2068 C C . ALA A 1 270 ? -3.787 -1.766 21.996 1.00 93.62 270 ALA A C 1
ATOM 2070 O O . ALA A 1 270 ? -3.342 -0.646 22.263 1.00 93.62 270 ALA A O 1
ATOM 2071 N N . ARG A 1 271 ? -3.285 -2.516 21.003 1.00 94.19 271 ARG A N 1
ATOM 2072 C CA . ARG A 1 271 ? -2.177 -2.080 20.134 1.00 94.19 271 ARG A CA 1
ATOM 2073 C C . ARG A 1 271 ? -2.559 -0.900 19.242 1.00 94.19 271 ARG A C 1
ATOM 2075 O O . ARG A 1 271 ? -1.798 0.064 19.169 1.00 94.19 271 ARG A O 1
ATOM 2082 N N . VAL A 1 272 ? -3.741 -0.920 18.623 1.00 94.12 272 VAL A N 1
ATOM 2083 C CA . VAL A 1 272 ? -4.266 0.203 17.824 1.00 94.12 272 VAL A CA 1
ATOM 2084 C C . VAL A 1 272 ? -4.377 1.462 18.685 1.00 94.12 272 VAL A C 1
ATOM 2086 O O . VAL A 1 272 ? -3.865 2.511 18.299 1.00 94.12 272 VAL A O 1
ATOM 2089 N N . ILE A 1 273 ? -4.960 1.361 19.885 1.00 94.12 273 ILE A N 1
ATOM 2090 C CA . ILE A 1 273 ? -5.081 2.482 20.831 1.00 94.12 273 ILE A CA 1
ATOM 2091 C C . ILE A 1 273 ? -3.700 3.042 21.195 1.00 94.12 273 ILE A C 1
ATOM 2093 O O . ILE A 1 273 ? -3.492 4.255 21.133 1.00 94.12 273 ILE A O 1
ATOM 2097 N N . ALA A 1 274 ? -2.743 2.177 21.548 1.00 93.94 274 ALA A N 1
ATOM 2098 C CA . ALA A 1 274 ? -1.388 2.594 21.898 1.00 93.94 274 ALA A CA 1
ATOM 2099 C C . ALA A 1 274 ? -0.691 3.318 20.732 1.00 93.94 274 ALA A C 1
ATOM 2101 O O . ALA A 1 274 ? -0.173 4.423 20.915 1.00 93.94 274 ALA A O 1
ATOM 2102 N N . ARG A 1 275 ? -0.749 2.748 19.520 1.00 91.94 275 ARG A N 1
ATOM 2103 C CA . ARG A 1 275 ? -0.171 3.344 18.305 1.00 91.94 275 ARG A CA 1
ATOM 2104 C C . ARG A 1 275 ? -0.822 4.688 17.973 1.00 91.94 275 ARG A C 1
ATOM 2106 O O . ARG A 1 275 ? -0.110 5.657 17.720 1.00 91.94 275 ARG A O 1
ATOM 2113 N N . ARG A 1 276 ? -2.156 4.803 18.035 1.00 92.00 276 ARG A N 1
ATOM 2114 C CA . ARG A 1 276 ? -2.859 6.065 17.740 1.00 92.00 276 ARG A CA 1
ATOM 2115 C C . ARG A 1 276 ? -2.582 7.156 18.773 1.00 92.00 276 ARG A C 1
ATOM 2117 O O . ARG A 1 276 ? -2.365 8.297 18.372 1.00 92.00 276 ARG A O 1
ATOM 2124 N N . ARG A 1 277 ? -2.475 6.829 20.066 1.00 93.62 277 ARG A N 1
ATOM 2125 C CA . ARG A 1 277 ? -2.018 7.788 21.092 1.00 93.62 277 ARG A CA 1
ATOM 2126 C C . ARG A 1 277 ? -0.593 8.276 20.821 1.00 93.62 277 ARG A C 1
ATOM 2128 O O . ARG A 1 277 ? -0.359 9.481 20.825 1.00 93.62 277 ARG A O 1
ATOM 2135 N N . ALA A 1 278 ? 0.333 7.370 20.498 1.00 89.19 278 ALA A N 1
ATOM 2136 C CA . ALA A 1 278 ? 1.701 7.742 20.133 1.00 89.19 278 ALA A CA 1
ATOM 2137 C C . ALA A 1 278 ? 1.750 8.618 18.865 1.00 89.19 278 ALA A C 1
ATOM 2139 O O . ALA A 1 278 ? 2.537 9.558 18.778 1.00 89.19 278 ALA A O 1
ATOM 2140 N N . THR A 1 279 ? 0.893 8.349 17.877 1.00 87.69 279 THR A N 1
ATOM 2141 C CA . THR A 1 279 ? 0.749 9.192 16.682 1.00 87.69 279 THR A CA 1
ATOM 2142 C C . THR A 1 279 ? 0.221 10.584 17.025 1.00 87.69 279 THR A C 1
ATOM 2144 O O . THR A 1 279 ? 0.765 11.563 16.522 1.00 87.69 279 THR A O 1
ATOM 2147 N N . LEU A 1 280 ? -0.771 10.711 17.910 1.00 89.75 280 LEU A N 1
ATOM 2148 C CA . LEU A 1 280 ? -1.279 12.020 18.333 1.00 89.75 280 LEU A CA 1
ATOM 2149 C C . LEU A 1 280 ? -0.239 12.847 19.094 1.00 89.75 280 LEU A C 1
ATOM 2151 O O . LEU A 1 280 ? -0.150 14.049 18.854 1.00 89.75 280 LEU A O 1
ATOM 2155 N N . GLU A 1 281 ? 0.570 12.223 19.954 1.00 90.00 281 GLU A N 1
ATOM 2156 C CA . GLU A 1 281 ? 1.672 12.927 20.623 1.00 90.00 281 GLU A CA 1
ATOM 2157 C C . GLU A 1 281 ? 2.742 13.386 19.625 1.00 90.00 281 GLU A C 1
ATOM 2159 O O . GLU A 1 281 ? 3.200 14.522 19.706 1.00 90.00 281 GLU A O 1
ATOM 2164 N N . ARG A 1 282 ? 3.079 12.565 18.620 1.00 84.12 282 ARG A N 1
ATOM 2165 C CA . ARG A 1 282 ? 4.013 12.960 17.547 1.00 84.12 282 ARG A CA 1
ATOM 2166 C C . ARG A 1 282 ? 3.480 14.095 16.674 1.00 84.12 282 ARG A C 1
ATOM 2168 O O . ARG A 1 282 ? 4.247 14.942 16.235 1.00 84.12 282 ARG A O 1
ATOM 2175 N N . LEU A 1 283 ? 2.174 14.113 16.408 1.00 85.44 283 LEU A N 1
ATOM 2176 C CA . LEU A 1 283 ? 1.526 15.151 15.599 1.00 85.44 283 LEU A CA 1
ATOM 2177 C C . LEU A 1 283 ? 1.261 16.448 16.375 1.00 85.44 283 LEU A C 1
ATOM 2179 O O . LEU A 1 283 ? 0.807 17.436 15.794 1.00 85.44 283 LEU A O 1
ATOM 2183 N N . LYS A 1 284 ? 1.526 16.478 17.682 1.00 85.31 284 LYS A N 1
ATOM 2184 C CA . LYS A 1 284 ? 1.255 17.635 18.530 1.00 85.31 284 LYS A CA 1
ATOM 2185 C C . LYS A 1 284 ? 2.090 18.838 18.087 1.00 85.31 284 LYS A C 1
ATOM 2187 O O . LYS A 1 284 ? 3.313 18.813 18.122 1.00 85.31 284 LYS A O 1
ATOM 2192 N N . GLY A 1 285 ? 1.409 19.909 17.682 1.00 77.50 285 GLY A N 1
ATOM 2193 C CA . GLY A 1 285 ? 2.052 21.131 17.184 1.00 77.50 285 GLY A CA 1
ATOM 2194 C C . GLY A 1 285 ? 2.471 21.080 15.711 1.00 77.50 285 GLY A C 1
ATOM 2195 O O . GLY A 1 285 ? 2.978 22.079 15.206 1.00 77.50 285 GLY A O 1
ATOM 2196 N N . LEU A 1 286 ? 2.228 19.968 15.005 1.00 80.69 286 LEU A N 1
ATOM 2197 C CA . LEU A 1 286 ? 2.453 19.867 13.564 1.00 80.69 286 LEU A CA 1
ATOM 2198 C C . LEU A 1 286 ? 1.205 20.304 12.772 1.00 80.69 286 LEU A C 1
ATOM 2200 O O . LEU A 1 286 ? 0.078 20.096 13.224 1.00 80.69 286 LEU A O 1
ATOM 2204 N N . PRO A 1 287 ? 1.375 20.877 11.565 1.00 74.81 287 PRO A N 1
ATOM 2205 C CA . PRO A 1 287 ? 0.268 21.390 10.754 1.00 74.81 287 PRO A CA 1
ATOM 2206 C C . PRO A 1 287 ? -0.538 20.309 10.002 1.00 74.81 287 PRO A C 1
ATOM 2208 O O . PRO A 1 287 ? -1.407 20.651 9.199 1.00 74.81 287 PRO A O 1
ATOM 2211 N N . ASP A 1 288 ? -0.286 19.013 10.225 1.00 80.12 288 ASP A N 1
ATOM 2212 C CA . ASP A 1 288 ? -0.957 17.919 9.504 1.00 80.12 288 ASP A CA 1
ATOM 2213 C C . ASP A 1 288 ? -2.359 17.619 10.072 1.00 80.12 288 ASP A C 1
ATOM 2215 O O . ASP A 1 288 ? -2.593 16.652 10.803 1.00 80.12 288 ASP A O 1
ATOM 2219 N N . ALA A 1 289 ? -3.317 18.486 9.731 1.00 81.31 289 ALA A N 1
ATOM 2220 C CA . ALA A 1 289 ? -4.703 18.389 10.188 1.00 81.31 289 ALA A CA 1
ATOM 2221 C C . ALA A 1 289 ? -5.408 17.104 9.715 1.00 81.31 289 ALA A C 1
ATOM 2223 O O . ALA A 1 289 ? -6.290 16.597 10.414 1.00 81.31 289 ALA A O 1
ATOM 2224 N N . SER A 1 290 ? -5.026 16.565 8.552 1.00 83.19 290 SER A N 1
ATOM 2225 C CA . SER A 1 290 ? -5.627 15.343 8.010 1.00 83.19 290 SER A CA 1
ATOM 2226 C C . SER A 1 290 ? -5.203 14.132 8.833 1.00 83.19 290 SER A C 1
ATOM 2228 O O . SER A 1 290 ? -6.068 13.409 9.329 1.00 83.19 290 SER A O 1
ATOM 2230 N N . ALA A 1 291 ? -3.895 13.950 9.049 1.00 82.69 291 ALA A N 1
ATOM 2231 C CA . ALA A 1 291 ? -3.388 12.843 9.857 1.00 82.69 291 ALA A CA 1
ATOM 2232 C C . ALA A 1 291 ? -3.867 12.929 11.314 1.00 82.69 291 ALA A C 1
ATOM 2234 O O . ALA A 1 291 ? -4.167 11.910 11.934 1.00 82.69 291 ALA A O 1
ATOM 2235 N N . LEU A 1 292 ? -3.999 14.147 11.853 1.00 88.56 292 LEU A N 1
ATOM 2236 C CA . LEU A 1 292 ? -4.551 14.374 13.188 1.00 88.56 292 LEU A CA 1
ATOM 2237 C C . LEU A 1 292 ? -6.022 13.938 13.280 1.00 88.56 292 LEU A C 1
ATOM 2239 O O . LEU A 1 292 ? -6.413 13.283 14.245 1.00 88.56 292 LEU A O 1
ATOM 2243 N N . THR A 1 293 ? -6.838 14.308 12.289 1.00 88.50 293 THR A N 1
ATOM 2244 C CA . THR A 1 293 ? -8.268 13.964 12.248 1.00 88.50 293 THR A CA 1
ATOM 2245 C C . THR A 1 293 ? -8.456 12.456 12.161 1.00 88.50 293 THR A C 1
ATOM 2247 O O . THR A 1 293 ? -9.247 11.889 12.910 1.00 88.50 293 THR A O 1
ATOM 2250 N N . GLU A 1 294 ? -7.690 11.802 11.295 1.00 87.25 294 GLU A N 1
ATOM 2251 C CA . GLU A 1 294 ? -7.732 10.355 11.123 1.00 87.25 294 GLU A CA 1
ATOM 2252 C C . GLU A 1 294 ? -7.290 9.611 12.388 1.00 87.25 294 GLU A C 1
ATOM 2254 O O . GLU A 1 294 ? -8.012 8.750 12.884 1.00 87.25 294 GLU A O 1
ATOM 2259 N N . ALA A 1 295 ? -6.166 10.008 12.995 1.00 89.44 295 ALA A N 1
ATOM 2260 C CA . ALA A 1 295 ? -5.696 9.383 14.227 1.00 89.44 295 ALA A CA 1
ATOM 2261 C C . ALA A 1 295 ? -6.700 9.530 15.386 1.00 89.44 295 ALA A C 1
ATOM 2263 O O . ALA A 1 295 ? -6.847 8.607 16.187 1.00 89.44 295 ALA A O 1
ATOM 2264 N N . ARG A 1 296 ? -7.415 10.664 15.471 1.00 91.12 296 ARG A N 1
ATOM 2265 C CA . ARG A 1 296 ? -8.497 10.869 16.452 1.00 91.12 296 ARG A CA 1
ATOM 2266 C C . ARG A 1 296 ? -9.720 10.003 16.159 1.00 91.12 296 ARG A C 1
ATOM 2268 O O . ARG A 1 296 ? -10.308 9.481 17.104 1.00 91.12 296 ARG A O 1
ATOM 2275 N N . LEU A 1 297 ? -10.102 9.864 14.889 1.00 88.75 297 LEU A N 1
ATOM 2276 C CA . LEU A 1 297 ? -11.230 9.028 14.481 1.00 88.75 297 LEU A CA 1
ATOM 2277 C C . LEU A 1 297 ? -10.974 7.569 14.864 1.00 88.75 297 LEU A C 1
ATOM 2279 O O . LEU A 1 297 ? -11.773 6.984 15.594 1.00 88.75 297 LEU A O 1
ATOM 2283 N N . ASP A 1 298 ? -9.827 7.032 14.454 1.00 88.44 298 ASP A N 1
ATOM 2284 C CA . ASP A 1 298 ? -9.449 5.645 14.716 1.00 88.44 298 ASP A CA 1
ATOM 2285 C C . ASP A 1 298 ? -9.303 5.366 16.214 1.00 88.44 298 ASP A C 1
ATOM 2287 O O . ASP A 1 298 ? -9.774 4.342 16.705 1.00 88.44 298 ASP A O 1
ATOM 2291 N N . LEU A 1 299 ? -8.690 6.290 16.970 1.00 92.50 299 LEU A N 1
ATOM 2292 C CA . LEU A 1 299 ? -8.565 6.160 18.423 1.00 92.50 299 LEU A CA 1
ATOM 2293 C C . LEU A 1 299 ? -9.937 6.136 19.105 1.00 92.50 299 LEU A C 1
ATOM 2295 O O . LEU A 1 299 ? -10.189 5.275 19.947 1.00 92.50 299 LEU A O 1
ATOM 2299 N N . GLY A 1 300 ? -10.828 7.062 18.739 1.00 85.69 300 GLY A N 1
ATOM 2300 C CA . GLY A 1 300 ? -12.175 7.127 19.299 1.00 85.69 300 GLY A CA 1
ATOM 2301 C C . GLY A 1 300 ? -12.987 5.867 19.002 1.00 85.69 300 GLY A C 1
ATOM 2302 O O . GLY A 1 300 ? -13.605 5.306 19.905 1.00 85.69 300 GLY A O 1
ATOM 2303 N N . GLN A 1 301 ? -12.935 5.378 17.762 1.00 89.19 301 GLN A N 1
ATOM 2304 C CA . GLN A 1 301 ? -13.604 4.141 17.364 1.00 89.19 301 GLN A CA 1
ATOM 2305 C C . GLN A 1 301 ? -13.043 2.917 18.101 1.00 89.19 301 GLN A C 1
ATOM 2307 O O . GLN A 1 301 ? -13.819 2.135 18.649 1.00 89.19 301 GLN A O 1
ATOM 2312 N N . ALA A 1 302 ? -11.718 2.777 18.191 1.00 90.31 302 ALA A N 1
ATOM 2313 C CA . ALA A 1 302 ? -11.086 1.655 18.886 1.00 90.31 302 ALA A CA 1
ATOM 2314 C C . ALA A 1 302 ? -11.394 1.645 20.395 1.00 90.31 302 ALA A C 1
ATOM 2316 O O . ALA A 1 302 ? -11.654 0.584 20.967 1.00 90.31 302 ALA A O 1
ATOM 2317 N N . LEU A 1 303 ? -11.420 2.816 21.045 1.00 88.56 303 LEU A N 1
ATOM 2318 C CA . LEU A 1 303 ? -11.804 2.948 22.455 1.00 88.56 303 LEU A CA 1
ATOM 2319 C C . LEU A 1 303 ? -13.258 2.523 22.696 1.00 88.56 303 LEU A C 1
ATOM 2321 O O . LEU A 1 303 ? -13.513 1.789 23.652 1.00 88.56 303 LEU A O 1
ATOM 2325 N N . LEU A 1 304 ? -14.195 2.935 21.830 1.00 85.94 304 LEU A N 1
ATOM 2326 C CA . LEU A 1 304 ? -15.593 2.497 21.915 1.00 85.94 304 LEU A CA 1
ATOM 2327 C C . LEU A 1 304 ? -15.720 0.991 21.691 1.00 85.94 304 LEU A C 1
ATOM 2329 O O . LEU A 1 304 ? -16.356 0.317 22.495 1.00 85.94 304 LEU A O 1
ATOM 2333 N N . LYS A 1 305 ? -15.054 0.447 20.665 1.00 85.62 305 LYS A N 1
ATOM 2334 C CA . LYS A 1 305 ? -15.104 -0.988 20.354 1.00 85.62 305 LYS A CA 1
ATOM 2335 C C . LYS A 1 305 ? -14.574 -1.848 21.501 1.00 85.62 305 LYS A C 1
ATOM 2337 O O . LYS A 1 305 ? -15.149 -2.884 21.825 1.00 85.62 305 LYS A O 1
ATOM 2342 N N . ARG A 1 306 ? -13.513 -1.395 22.172 1.00 86.69 306 ARG A N 1
ATOM 2343 C CA . ARG A 1 306 ? -12.999 -2.046 23.385 1.00 86.69 306 ARG A CA 1
ATOM 2344 C C . ARG A 1 306 ? -13.999 -1.950 24.544 1.00 86.69 306 ARG A C 1
ATOM 2346 O O . ARG A 1 306 ? -14.221 -2.937 25.244 1.00 86.69 306 ARG A O 1
ATOM 2353 N N . ALA A 1 307 ? -14.626 -0.785 24.720 1.00 82.44 307 ALA A N 1
ATOM 2354 C CA . ALA A 1 307 ? -15.623 -0.552 25.763 1.00 82.44 307 ALA A CA 1
ATOM 2355 C C . ALA A 1 307 ? -16.929 -1.348 25.560 1.00 82.44 307 ALA A C 1
ATOM 2357 O O . ALA A 1 307 ? -17.592 -1.665 26.544 1.00 82.44 307 ALA A O 1
ATOM 2358 N N . GLU A 1 308 ? -17.286 -1.714 24.321 1.00 81.44 308 GLU A N 1
ATOM 2359 C CA . GLU A 1 308 ? -18.415 -2.619 24.032 1.00 81.44 308 GLU A CA 1
ATOM 2360 C C . GLU A 1 308 ? -18.216 -4.002 24.668 1.00 81.44 308 GLU A C 1
ATOM 2362 O O . GLU A 1 308 ? -19.174 -4.613 25.134 1.00 81.44 308 GLU A O 1
ATOM 2367 N N . SER A 1 309 ? -16.974 -4.493 24.701 1.00 78.00 309 SER A N 1
ATOM 2368 C CA . SER A 1 309 ? -16.647 -5.807 25.273 1.00 78.00 309 SER A CA 1
ATOM 2369 C C . SER A 1 309 ? -16.444 -5.745 26.787 1.00 78.00 309 SER A C 1
ATOM 2371 O O . SER A 1 309 ? -16.898 -6.625 27.517 1.00 78.00 309 SER A O 1
ATOM 2373 N N . HIS A 1 310 ? -15.786 -4.688 27.269 1.00 77.38 310 HIS A N 1
ATOM 2374 C CA . HIS A 1 310 ? -15.564 -4.432 28.689 1.00 77.38 310 HIS A CA 1
ATOM 2375 C C . HIS A 1 310 ? -15.849 -2.966 28.988 1.00 77.38 310 HIS A C 1
ATOM 2377 O O . HIS A 1 310 ? -15.018 -2.104 28.704 1.00 77.38 310 HIS A O 1
ATOM 2383 N N . PHE A 1 311 ? -17.023 -2.683 29.558 1.00 79.69 311 PHE A N 1
ATOM 2384 C CA . PHE A 1 311 ? -17.449 -1.311 29.811 1.00 79.69 311 PHE A CA 1
ATOM 2385 C C . PHE A 1 311 ? -16.419 -0.541 30.651 1.00 79.69 311 PHE A C 1
ATOM 2387 O O . PHE A 1 311 ? -16.164 -0.874 31.809 1.00 79.69 311 PHE A O 1
ATOM 2394 N N . ASP A 1 312 ? -15.863 0.516 30.058 1.00 80.56 312 ASP A N 1
ATOM 2395 C CA . ASP A 1 312 ? -14.894 1.419 30.674 1.00 80.56 312 ASP A CA 1
ATOM 2396 C C . ASP A 1 312 ? -15.368 2.877 30.493 1.00 80.56 312 ASP A C 1
ATOM 2398 O O . ASP A 1 312 ? -15.236 3.453 29.405 1.00 80.56 312 ASP A O 1
ATOM 2402 N N . PRO A 1 313 ? -15.913 3.516 31.546 1.00 78.94 313 PRO A N 1
ATOM 2403 C CA . PRO A 1 313 ? -16.431 4.880 31.457 1.00 78.94 313 PRO A CA 1
ATOM 2404 C C . PRO A 1 313 ? -15.331 5.932 31.247 1.00 78.94 313 PRO A C 1
ATOM 2406 O O . PRO A 1 313 ? -15.627 7.066 30.861 1.00 78.94 313 PRO A O 1
ATOM 2409 N N . VAL A 1 314 ? -14.061 5.615 31.517 1.00 88.50 314 VAL A N 1
ATOM 2410 C CA . VAL A 1 314 ? -12.936 6.505 31.202 1.00 88.50 314 VAL A CA 1
ATOM 2411 C C . VAL A 1 314 ? -12.663 6.459 29.702 1.00 88.50 314 VAL A C 1
ATOM 2413 O O . VAL A 1 314 ? -12.650 7.516 29.069 1.00 88.50 314 VAL A O 1
ATOM 2416 N N . ALA A 1 315 ? -12.559 5.261 29.118 1.00 80.06 315 ALA A N 1
ATOM 2417 C CA . ALA A 1 315 ? -12.370 5.092 27.676 1.00 80.06 315 ALA A CA 1
ATOM 2418 C C . ALA A 1 315 ? -13.511 5.707 26.851 1.00 80.06 315 ALA A C 1
ATOM 2420 O O . ALA A 1 315 ? -13.249 6.365 25.847 1.00 80.06 315 ALA A O 1
ATOM 2421 N N . VAL A 1 316 ? -14.770 5.569 27.287 1.00 81.75 316 VAL A N 1
ATOM 2422 C CA . VAL A 1 316 ? -15.927 6.173 26.593 1.00 81.75 316 VAL A CA 1
ATOM 2423 C C . VAL A 1 316 ? -15.858 7.706 26.602 1.00 81.75 316 VAL A C 1
ATOM 2425 O O . VAL A 1 316 ? -16.154 8.354 25.593 1.00 81.75 316 VAL A O 1
ATOM 2428 N N . ARG A 1 317 ? -15.435 8.311 27.720 1.00 84.19 317 ARG A N 1
ATOM 2429 C CA . ARG A 1 317 ? -15.252 9.770 27.808 1.00 84.19 317 ARG A CA 1
ATOM 2430 C C . ARG A 1 317 ? -14.116 10.251 26.912 1.00 84.19 317 ARG A C 1
ATOM 2432 O O . ARG A 1 317 ? -14.304 11.219 26.181 1.00 84.19 317 ARG A O 1
ATOM 2439 N N . GLU A 1 318 ? -12.977 9.562 26.923 1.00 88.25 318 GLU A N 1
ATOM 2440 C CA . GLU A 1 318 ? -11.846 9.862 26.035 1.00 88.25 318 GLU A CA 1
ATOM 2441 C C . GLU A 1 318 ? -12.249 9.747 24.556 1.00 88.25 318 GLU A C 1
ATOM 2443 O O . GLU A 1 318 ? -12.009 10.667 23.772 1.00 88.25 318 GLU A O 1
ATOM 2448 N N . ALA A 1 319 ? -12.948 8.671 24.184 1.00 82.88 319 ALA A N 1
ATOM 2449 C CA . ALA A 1 319 ? -13.449 8.476 22.829 1.00 82.88 319 ALA A CA 1
ATOM 2450 C C . ALA A 1 319 ? -14.360 9.625 22.383 1.00 82.88 319 ALA A C 1
ATOM 2452 O O . ALA A 1 319 ? -14.201 10.160 21.287 1.00 82.88 319 ALA A O 1
ATOM 2453 N N . THR A 1 320 ? -15.277 10.047 23.258 1.00 82.69 320 THR A N 1
ATOM 2454 C CA . THR A 1 320 ? -16.205 11.154 22.991 1.00 82.69 320 THR A CA 1
ATOM 2455 C C . THR A 1 320 ? -15.458 12.460 22.712 1.00 82.69 320 THR A C 1
ATOM 2457 O O . THR A 1 320 ? -15.819 13.184 21.784 1.00 82.69 320 THR A O 1
ATOM 2460 N N . VAL A 1 321 ? -14.385 12.754 23.457 1.00 89.88 321 VAL A N 1
ATOM 2461 C CA . VAL A 1 321 ? -13.545 13.943 23.223 1.00 89.88 321 VAL A CA 1
ATOM 2462 C C . VAL A 1 321 ? -12.913 13.905 21.829 1.00 89.88 321 VAL A C 1
ATOM 2464 O O . VAL A 1 321 ? -12.988 14.892 21.091 1.00 89.88 321 VAL A O 1
ATOM 2467 N N . HIS A 1 322 ? -12.328 12.770 21.436 1.00 88.88 322 HIS A N 1
ATOM 2468 C CA . HIS A 1 322 ? -11.702 12.632 20.121 1.00 88.88 322 HIS A CA 1
ATOM 2469 C C . HIS A 1 322 ? -12.717 12.708 18.976 1.00 88.88 322 HIS A C 1
ATOM 2471 O O . HIS A 1 322 ? -12.496 13.456 18.022 1.00 88.88 322 HIS A O 1
ATOM 2477 N N . LEU A 1 323 ? -13.845 12.003 19.085 1.00 86.69 323 LEU A N 1
ATOM 2478 C CA . LEU A 1 323 ? -14.882 11.984 18.052 1.00 86.69 323 LEU A CA 1
ATOM 2479 C C . LEU A 1 323 ? -15.567 13.346 17.893 1.00 86.69 323 LEU A C 1
ATOM 2481 O O . LEU A 1 323 ? -15.784 13.778 16.763 1.00 86.69 323 LEU A O 1
ATOM 2485 N N . ASN A 1 324 ? -15.829 14.073 18.985 1.00 83.06 324 ASN A N 1
ATOM 2486 C CA . ASN A 1 324 ? -16.353 15.440 18.901 1.00 83.06 324 ASN A CA 1
ATOM 2487 C C . ASN A 1 324 ? -15.373 16.372 18.183 1.00 83.06 324 ASN A C 1
ATOM 2489 O O . ASN A 1 324 ? -15.776 17.114 17.291 1.00 83.06 324 ASN A O 1
ATOM 2493 N N . SER A 1 325 ? -14.075 16.270 18.484 1.00 86.94 325 SER A N 1
ATOM 2494 C CA . SER A 1 325 ? -13.057 17.052 17.778 1.00 86.94 325 SER A CA 1
ATOM 2495 C C . SER A 1 325 ? -13.014 16.745 16.273 1.00 86.94 325 SER A C 1
ATOM 2497 O O . SER A 1 325 ? -12.850 17.662 15.461 1.00 86.94 325 SER A O 1
ATOM 2499 N N . VAL A 1 326 ? -13.191 15.477 15.884 1.00 86.88 326 VAL A N 1
ATOM 2500 C CA . VAL A 1 326 ? -13.309 15.077 14.472 1.00 86.88 326 VAL A CA 1
ATOM 2501 C C . VAL A 1 326 ? -14.563 15.685 13.849 1.00 86.88 326 VAL A C 1
ATOM 2503 O O . VAL A 1 326 ? -14.470 16.287 12.784 1.00 86.88 326 VAL A O 1
ATOM 2506 N N . VAL A 1 327 ? -15.718 15.598 14.514 1.00 83.81 327 VAL A N 1
ATOM 2507 C CA . VAL A 1 327 ? -16.980 16.183 14.036 1.00 83.81 327 VAL A CA 1
ATOM 2508 C C . VAL A 1 327 ? -16.857 17.692 13.833 1.00 83.81 327 VAL A C 1
ATOM 2510 O O . VAL A 1 327 ? -17.283 18.193 12.793 1.00 83.81 327 VAL A O 1
ATOM 2513 N N . ASP A 1 328 ? -16.248 18.420 14.765 1.00 86.38 328 ASP A N 1
ATOM 2514 C CA . ASP A 1 328 ? -16.056 19.868 14.642 1.00 86.38 328 ASP A CA 1
ATOM 2515 C C . ASP A 1 328 ? -15.141 20.218 13.462 1.00 86.38 328 ASP A C 1
ATOM 2517 O O . ASP A 1 328 ? -15.456 21.098 12.653 1.00 86.38 328 ASP A O 1
ATOM 2521 N N . THR A 1 329 ? -14.056 19.458 13.291 1.00 86.19 329 THR A N 1
ATOM 2522 C CA . THR A 1 329 ? -13.141 19.603 12.150 1.00 86.19 329 THR A CA 1
ATOM 2523 C C . THR A 1 329 ? -13.866 19.322 10.831 1.00 86.19 329 THR A C 1
ATOM 2525 O O . THR A 1 329 ? -13.795 20.113 9.890 1.00 86.19 329 THR A O 1
ATOM 2528 N N . LEU A 1 330 ? -14.649 18.247 10.767 1.00 81.75 330 LEU A N 1
ATOM 2529 C CA . LEU A 1 330 ? -15.438 17.872 9.596 1.00 81.75 330 LEU A CA 1
ATOM 2530 C C . LEU A 1 330 ? -16.540 18.893 9.276 1.00 81.75 330 LEU A C 1
ATOM 2532 O O . LEU A 1 330 ? -16.738 19.232 8.112 1.00 81.75 330 LEU A O 1
ATOM 2536 N N . ARG A 1 331 ? -17.215 19.462 10.280 1.00 78.62 331 ARG A N 1
ATOM 2537 C CA . ARG A 1 331 ? -18.194 20.553 10.093 1.00 78.62 331 ARG A CA 1
ATOM 2538 C C . ARG A 1 331 ? -17.550 21.816 9.527 1.00 78.62 331 ARG A C 1
ATOM 2540 O O . ARG A 1 331 ? -18.180 22.556 8.766 1.00 78.62 331 ARG A O 1
ATOM 2547 N N . SER A 1 332 ? -16.290 22.060 9.874 1.00 77.12 332 SER A N 1
ATOM 2548 C CA . SER A 1 332 ? -15.511 23.162 9.312 1.00 77.12 332 SER A CA 1
ATOM 2549 C C . SER A 1 332 ? -15.032 22.902 7.872 1.00 77.12 332 SER A C 1
ATOM 2551 O O . SER A 1 332 ? -14.646 23.855 7.190 1.00 77.12 332 SER A O 1
ATOM 2553 N N . SER A 1 333 ? -15.124 21.658 7.377 1.00 77.94 333 SER A N 1
ATOM 2554 C CA . SER A 1 333 ? -14.722 21.270 6.021 1.00 77.94 333 SER A CA 1
ATOM 2555 C C . SER A 1 333 ? -15.710 21.749 4.958 1.00 77.94 333 SER A C 1
ATOM 2557 O O . SER A 1 333 ? -16.922 21.520 5.025 1.00 77.94 333 SER A O 1
ATOM 2559 N N . ASP A 1 334 ? -15.176 22.364 3.902 1.00 69.06 334 ASP A N 1
ATOM 2560 C CA . ASP A 1 334 ? -15.962 22.829 2.760 1.00 69.06 334 ASP A CA 1
ATOM 2561 C C . ASP A 1 334 ? -16.688 21.706 2.021 1.00 69.06 334 ASP A C 1
ATOM 2563 O O . ASP A 1 334 ? -17.772 21.935 1.485 1.00 69.06 334 ASP A O 1
ATOM 2567 N N . ALA A 1 335 ? -16.122 20.499 1.986 1.00 68.44 335 ALA A N 1
ATOM 2568 C CA . ALA A 1 335 ? -16.725 19.372 1.284 1.00 68.44 335 ALA A CA 1
ATOM 2569 C C . ALA A 1 335 ? -18.037 18.937 1.951 1.00 68.44 335 ALA A C 1
ATOM 2571 O O . ALA A 1 335 ? -19.057 18.813 1.276 1.00 68.44 335 ALA A O 1
ATOM 2572 N N . ILE A 1 336 ? -18.042 18.802 3.280 1.00 66.62 336 ILE A N 1
ATOM 2573 C CA . ILE A 1 336 ? -19.241 18.420 4.037 1.00 66.62 336 ILE A CA 1
ATOM 2574 C C . ILE A 1 336 ? -20.276 19.538 3.993 1.00 66.62 336 ILE A C 1
ATOM 2576 O O . ILE A 1 336 ? -21.447 19.263 3.751 1.00 66.62 336 ILE A O 1
ATOM 2580 N N . ARG A 1 337 ? -19.863 20.809 4.083 1.00 68.06 337 ARG A N 1
ATOM 2581 C CA . ARG A 1 337 ? -20.784 21.936 3.867 1.00 68.06 337 ARG A CA 1
ATOM 2582 C C . ARG A 1 337 ? -21.412 21.922 2.472 1.00 68.06 337 ARG A C 1
ATOM 2584 O O . ARG A 1 337 ? -22.599 22.210 2.341 1.00 68.06 337 ARG A O 1
ATOM 2591 N N . LYS A 1 338 ? -20.644 21.598 1.427 1.00 63.72 338 LYS A N 1
ATOM 2592 C CA . LYS A 1 338 ? -21.152 21.485 0.048 1.00 63.72 338 LYS A CA 1
ATOM 2593 C C . LYS A 1 338 ? -22.127 20.314 -0.101 1.00 63.72 338 LYS A C 1
ATOM 2595 O O . LYS A 1 338 ? -23.176 20.503 -0.709 1.00 63.72 338 LYS A O 1
ATOM 2600 N N . VAL A 1 339 ? -21.830 19.157 0.493 1.00 69.81 339 VAL A N 1
ATOM 2601 C CA . VAL A 1 339 ? -22.723 17.984 0.501 1.00 69.81 339 VAL A CA 1
ATOM 2602 C C . VAL A 1 339 ? -24.011 18.274 1.273 1.00 69.81 339 VAL A C 1
ATOM 2604 O O . VAL A 1 339 ? -25.091 18.010 0.755 1.00 69.81 339 VAL A O 1
ATOM 2607 N N . GLN A 1 340 ? -23.922 18.900 2.449 1.00 70.38 340 GLN A N 1
ATOM 2608 C CA . GLN A 1 340 ? -25.086 19.307 3.239 1.00 70.38 340 GLN A CA 1
ATOM 2609 C C . GLN A 1 340 ? -25.979 20.271 2.442 1.00 70.38 340 GLN A C 1
ATOM 2611 O O . GLN A 1 340 ? -27.171 20.031 2.296 1.00 70.38 340 GLN A O 1
ATOM 2616 N N . ARG A 1 341 ? -25.395 21.310 1.821 1.00 59.38 341 ARG A N 1
ATOM 2617 C CA . ARG A 1 341 ? -26.130 22.265 0.967 1.00 59.38 341 ARG A CA 1
ATOM 2618 C C . ARG A 1 341 ? -26.785 21.594 -0.242 1.00 59.38 341 ARG A C 1
ATOM 2620 O O . ARG A 1 341 ? -27.890 21.980 -0.618 1.00 59.38 341 ARG A O 1
ATOM 2627 N N . ALA A 1 342 ? -26.118 20.614 -0.853 1.00 54.62 342 ALA A N 1
ATOM 2628 C CA . ALA A 1 342 ? -26.680 19.835 -1.953 1.00 54.62 342 ALA A CA 1
ATOM 2629 C C . ALA A 1 342 ? -27.848 18.949 -1.481 1.00 54.62 342 ALA A C 1
ATOM 2631 O O . ALA A 1 342 ? -28.889 18.926 -2.134 1.00 54.62 342 ALA A O 1
ATOM 2632 N N . SER A 1 343 ? -27.712 18.292 -0.325 1.00 53.56 343 SER A N 1
ATOM 2633 C CA . SER A 1 343 ? -28.767 17.484 0.301 1.00 53.56 343 SER A CA 1
ATOM 2634 C C . SER A 1 343 ? -29.987 18.331 0.678 1.00 53.56 343 SER A C 1
ATOM 2636 O O . SER A 1 343 ? -31.109 17.995 0.306 1.00 53.56 343 SER A O 1
ATOM 2638 N N . ASP A 1 344 ? -29.780 19.487 1.314 1.00 67.88 344 ASP A N 1
ATOM 2639 C CA . ASP A 1 344 ? -30.850 20.431 1.663 1.00 67.88 344 ASP A CA 1
ATOM 2640 C C . ASP A 1 344 ? -31.548 20.996 0.417 1.00 67.88 344 ASP A C 1
ATOM 2642 O O . ASP A 1 344 ? -32.742 21.307 0.442 1.00 67.88 344 ASP A O 1
ATOM 2646 N N . GLY A 1 345 ? -30.801 21.170 -0.679 1.00 54.91 345 GLY A N 1
ATOM 2647 C CA . GLY A 1 345 ? -31.337 21.560 -1.981 1.00 54.91 345 GLY A CA 1
ATOM 2648 C C . GLY A 1 345 ? -32.206 20.464 -2.603 1.00 54.91 345 GLY A C 1
ATOM 2649 O O . GLY A 1 345 ? -33.309 20.752 -3.069 1.00 54.91 345 GLY A O 1
ATOM 2650 N N . LEU A 1 346 ? -31.754 19.208 -2.554 1.00 55.81 346 LEU A N 1
ATOM 2651 C CA . LEU A 1 346 ? -32.503 18.046 -3.042 1.00 55.81 346 LEU A CA 1
ATOM 2652 C C . LEU A 1 346 ? -33.788 17.813 -2.244 1.00 55.81 346 LEU A C 1
ATOM 2654 O O . LEU A 1 346 ? -34.843 17.606 -2.837 1.00 55.81 346 LEU A O 1
ATOM 2658 N N . GLN A 1 347 ? -33.730 17.912 -0.917 1.00 67.12 347 GLN A N 1
ATOM 2659 C CA . GLN A 1 347 ? -34.900 17.731 -0.061 1.00 67.12 347 GLN A CA 1
ATOM 2660 C C . GLN A 1 347 ? -35.935 18.847 -0.274 1.00 67.12 347 GLN A C 1
ATOM 2662 O O . GLN A 1 347 ? -37.135 18.585 -0.351 1.00 67.12 347 GLN A O 1
ATOM 2667 N N . ARG A 1 348 ? -35.486 20.094 -0.480 1.00 58.75 348 ARG A N 1
ATOM 2668 C CA . ARG A 1 348 ? -36.369 21.194 -0.906 1.00 58.75 348 ARG A CA 1
ATOM 2669 C C . ARG A 1 348 ? -37.003 20.930 -2.269 1.00 58.75 348 ARG A C 1
ATOM 2671 O O . ARG A 1 348 ? -38.204 21.142 -2.419 1.00 58.75 348 ARG A O 1
ATOM 2678 N N . ALA A 1 349 ? -36.235 20.436 -3.238 1.00 61.06 349 ALA A N 1
ATOM 2679 C CA . ALA A 1 349 ? -36.761 20.086 -4.554 1.00 61.06 349 ALA A CA 1
ATOM 2680 C C . ALA A 1 349 ? -37.817 18.967 -4.473 1.00 61.06 349 ALA A C 1
ATOM 2682 O O . ALA A 1 349 ? -38.879 19.087 -5.083 1.00 61.06 349 ALA A O 1
ATOM 2683 N N . GLN A 1 350 ? -37.575 17.926 -3.670 1.00 70.81 350 GLN A N 1
ATOM 2684 C CA . GLN A 1 350 ? -38.536 16.845 -3.423 1.00 70.81 350 GLN A CA 1
ATOM 2685 C C . GLN A 1 350 ? -39.823 17.370 -2.777 1.00 70.81 350 GLN A C 1
ATOM 2687 O O . GLN A 1 350 ? -40.909 17.117 -3.294 1.00 70.81 350 GLN A O 1
ATOM 2692 N N . ASN A 1 351 ? -39.712 18.203 -1.739 1.00 69.06 351 ASN A N 1
ATOM 2693 C CA . ASN A 1 351 ? -40.870 18.824 -1.094 1.00 69.06 351 ASN A CA 1
ATOM 2694 C C . ASN A 1 351 ? -41.669 19.712 -2.061 1.00 69.06 351 ASN A C 1
ATOM 2696 O O . ASN A 1 351 ? -42.898 19.713 -2.023 1.00 69.06 351 ASN A O 1
ATOM 2700 N N . MET A 1 352 ? -41.008 20.446 -2.963 1.00 68.12 352 MET A N 1
ATOM 2701 C CA . MET A 1 352 ? -41.685 21.252 -3.987 1.00 68.12 352 MET A CA 1
ATOM 2702 C C . MET A 1 352 ? -42.425 20.389 -5.015 1.00 68.12 352 MET A C 1
ATOM 2704 O O . MET A 1 352 ? -43.538 20.738 -5.414 1.00 68.12 352 MET A O 1
ATOM 2708 N N . VAL A 1 353 ? -41.841 19.262 -5.431 1.00 70.75 353 VAL A N 1
ATOM 2709 C CA . VAL A 1 353 ? -42.486 18.303 -6.342 1.00 70.75 353 VAL A CA 1
ATOM 2710 C C . VAL A 1 353 ? -43.683 17.638 -5.668 1.00 70.75 353 VAL A C 1
ATOM 2712 O O . VAL A 1 353 ? -44.756 17.583 -6.266 1.00 70.75 353 VAL A O 1
ATOM 2715 N N . GLU A 1 354 ? -43.550 17.196 -4.418 1.00 68.00 354 GLU A N 1
ATOM 2716 C CA . GLU A 1 354 ? -44.662 16.622 -3.654 1.00 68.00 354 GLU A CA 1
ATOM 2717 C C . GLU A 1 354 ? -45.779 17.637 -3.420 1.00 68.00 354 GLU A C 1
ATOM 2719 O O . GLU A 1 354 ? -46.953 17.317 -3.591 1.00 68.00 354 GLU A O 1
ATOM 2724 N N . THR A 1 355 ? -45.422 18.879 -3.098 1.00 66.25 355 THR A N 1
ATOM 2725 C CA . THR A 1 355 ? -46.380 19.972 -2.920 1.00 66.25 355 THR A CA 1
ATOM 2726 C C . THR A 1 355 ? -47.124 20.260 -4.226 1.00 66.25 355 THR A C 1
ATOM 2728 O O . THR A 1 355 ? -48.351 20.314 -4.229 1.00 66.25 355 THR A O 1
ATOM 2731 N N . ARG A 1 356 ? -46.422 20.340 -5.368 1.00 62.12 356 ARG A N 1
ATOM 2732 C CA . ARG A 1 356 ? -47.057 20.473 -6.694 1.00 62.12 356 ARG A CA 1
ATOM 2733 C C . ARG A 1 356 ? -47.935 19.276 -7.051 1.00 62.12 356 ARG A C 1
ATOM 2735 O O . ARG A 1 356 ? -49.002 19.473 -7.623 1.00 62.12 356 ARG A O 1
ATOM 2742 N N . ARG A 1 357 ? -47.529 18.055 -6.696 1.00 57.16 357 ARG A N 1
ATOM 2743 C CA . ARG A 1 357 ? -48.326 16.839 -6.911 1.00 57.16 357 ARG A CA 1
ATOM 2744 C C . ARG A 1 357 ? -49.617 16.867 -6.089 1.00 57.16 357 ARG A C 1
ATOM 2746 O O . ARG A 1 357 ? -50.667 16.536 -6.623 1.00 57.16 357 ARG A O 1
ATOM 2753 N N . ARG A 1 358 ? -49.561 17.321 -4.832 1.00 56.81 358 ARG A N 1
ATOM 2754 C CA . ARG A 1 358 ? -50.744 17.504 -3.970 1.00 56.81 358 ARG A CA 1
ATOM 2755 C C . ARG A 1 358 ? -51.675 18.599 -4.494 1.00 56.81 358 ARG A C 1
ATOM 2757 O O . ARG A 1 358 ? -52.883 18.402 -4.509 1.00 56.81 358 ARG A O 1
ATOM 2764 N N . PHE A 1 359 ? -51.129 19.709 -4.993 1.00 55.34 359 PHE A N 1
ATOM 2765 C CA . PHE A 1 359 ? -51.935 20.746 -5.642 1.00 55.34 359 PHE A CA 1
ATOM 2766 C C . PHE A 1 359 ? -52.601 20.241 -6.930 1.00 55.34 359 PHE A C 1
ATOM 2768 O O . PHE A 1 359 ? -53.794 20.447 -7.103 1.00 55.34 359 PHE A O 1
ATOM 2775 N N . ALA A 1 360 ? -51.888 19.521 -7.800 1.00 57.31 360 ALA A N 1
ATOM 2776 C CA . ALA A 1 360 ? -52.464 18.986 -9.039 1.00 57.31 360 ALA A CA 1
ATOM 2777 C C . ALA A 1 360 ? -53.610 17.984 -8.792 1.00 57.31 360 ALA A C 1
ATOM 2779 O O . ALA A 1 360 ? -54.589 17.979 -9.532 1.00 57.31 360 ALA A O 1
ATOM 2780 N N . VAL A 1 361 ? -53.520 17.168 -7.736 1.00 56.75 361 VAL A N 1
ATOM 2781 C CA . VAL A 1 361 ? -54.587 16.228 -7.343 1.00 56.75 361 VAL A CA 1
ATOM 2782 C C . VAL A 1 361 ? -55.804 16.960 -6.762 1.00 56.75 361 VAL A C 1
ATOM 2784 O O . VAL A 1 361 ? -56.931 16.576 -7.047 1.00 56.75 361 VAL A O 1
ATOM 2787 N N . ASN A 1 362 ? -55.603 18.055 -6.024 1.00 53.53 362 ASN A N 1
ATOM 2788 C CA . ASN A 1 362 ? -56.702 18.834 -5.438 1.00 53.53 362 ASN A CA 1
ATOM 2789 C C . ASN A 1 362 ? -57.436 19.751 -6.439 1.00 53.53 362 ASN A C 1
ATOM 2791 O O . ASN A 1 362 ? -58.493 20.269 -6.101 1.00 53.53 362 ASN A O 1
ATOM 2795 N N . PHE A 1 363 ? -56.889 19.965 -7.641 1.00 52.78 363 PHE A N 1
ATOM 2796 C CA . PHE A 1 363 ? -57.506 20.769 -8.710 1.00 52.78 363 PHE A CA 1
ATOM 2797 C C . PHE A 1 363 ? -57.948 19.934 -9.931 1.00 52.78 363 PHE A C 1
ATOM 2799 O O . PHE A 1 363 ? -58.261 20.502 -10.974 1.00 52.78 363 PHE A O 1
ATOM 2806 N N . SER A 1 364 ? -57.937 18.599 -9.834 1.00 49.59 364 SER A N 1
ATOM 2807 C CA . SER A 1 364 ? -58.380 17.675 -10.899 1.00 49.59 364 SER A CA 1
ATOM 2808 C C . SER A 1 364 ? -59.580 16.794 -10.514 1.00 49.59 364 SER A C 1
ATOM 2810 O O . SER A 1 364 ? -59.915 15.866 -11.250 1.00 49.59 364 SER A O 1
ATOM 2812 N N . ALA A 1 365 ? -60.241 17.116 -9.400 1.00 45.62 365 ALA A N 1
ATOM 2813 C CA . ALA A 1 365 ? -61.586 16.671 -9.033 1.00 45.62 365 ALA A CA 1
ATOM 2814 C C . ALA A 1 365 ? -62.519 17.885 -9.062 1.00 45.62 365 ALA A C 1
ATOM 2816 O O . ALA A 1 365 ? -63.707 17.694 -9.401 1.00 45.62 365 ALA A O 1
#